Protein AF-A0A485K6L2-F1 (afdb_monomer_lite)

Organism: NCBI:txid120398

pLDDT: mean 70.72, std 19.95, range [38.28, 96.44]

Secondary structure (DSSP, 8-state):
------------------------SGGGS--EE-TTS-EESS-TTPPPPS---HHHHHHHHHH-EE-GGGPEEPPGGG--GGG-SSHHHHHHHHHHHHHHHHHHHHHHHTTS-SSHHHHHHHHHTT-HHHHHHHHHHHHHHHHH-TT------S-------------------------------------PPP---------------TTSHHHHHHHHHHHHHHS---TTGGGTSTTSSS-----------------

Sequence (259 aa):
MTTPKRALADDTMPERTTHDDDSTVDECRPVFAWSDGTVRRVPQGWVFPTSLPMKELWLKWFAGAVVNDGNMLPPFRYLDESDFDDAPSKARVAAARADMRRWLAVALELQLAPSEDAIEVMLARGGDDAFDDMFTATAHHMACDGGFEGDDDDASATITGVTTPTRVMREDDGDSSLPASPEDEEHHPAASPPHDVTIVVQDEDVHATHHDEPIRQKKRKWMAEMTPLSTVEKKRRSTRIVDSADEQRLPVVATTEET

Structure (mmCIF, N/CA/C/O backbone):
data_AF-A0A485K6L2-F1
#
_entry.id   AF-A0A485K6L2-F1
#
loop_
_atom_site.group_PDB
_atom_site.id
_atom_site.type_symbol
_atom_site.label_atom_id
_atom_site.label_alt_id
_atom_site.label_comp_id
_atom_site.label_asym_id
_atom_site.label_entity_id
_atom_site.label_seq_id
_atom_site.pdbx_PDB_ins_code
_atom_site.Cartn_x
_atom_site.Cartn_y
_atom_site.Cartn_z
_atom_site.occupancy
_atom_site.B_iso_or_equiv
_atom_site.auth_seq_id
_atom_site.auth_comp_id
_atom_site.auth_asym_id
_atom_site.auth_atom_id
_atom_site.pdbx_PDB_model_num
ATOM 1 N N . MET A 1 1 ? -67.394 -50.101 -27.353 1.00 46.62 1 MET A N 1
ATOM 2 C CA . MET A 1 1 ? -66.157 -49.568 -27.958 1.00 46.62 1 MET A CA 1
ATOM 3 C C . MET A 1 1 ? -65.714 -48.405 -27.097 1.00 46.62 1 MET A C 1
ATOM 5 O O . MET A 1 1 ? -66.497 -47.495 -26.865 1.00 46.62 1 MET A O 1
ATOM 9 N N . THR A 1 2 ? -64.536 -48.561 -26.508 1.00 52.69 2 THR A N 1
ATOM 10 C CA . THR A 1 2 ? -63.997 -47.801 -25.379 1.00 52.69 2 THR A CA 1
ATOM 11 C C . THR A 1 2 ? -63.015 -46.762 -25.899 1.00 52.69 2 THR A C 1
ATOM 13 O O . THR A 1 2 ? -62.120 -47.127 -26.657 1.00 52.69 2 THR A O 1
ATOM 16 N N . THR A 1 3 ? -63.119 -45.514 -25.445 1.00 55.22 3 THR A N 1
ATOM 17 C CA . THR A 1 3 ? -62.055 -44.512 -25.613 1.00 55.22 3 THR A CA 1
ATOM 18 C C . THR A 1 3 ? -61.751 -43.890 -24.250 1.00 55.22 3 THR A C 1
ATOM 20 O O . THR A 1 3 ? -62.675 -43.384 -23.608 1.00 55.22 3 THR A O 1
ATOM 23 N N . PRO A 1 4 ? -60.499 -43.963 -23.760 1.00 63.16 4 PRO A N 1
ATOM 24 C CA . PRO A 1 4 ? -60.162 -43.513 -22.423 1.00 63.16 4 PRO A CA 1
ATOM 25 C C . PRO A 1 4 ? -59.728 -42.042 -22.360 1.00 63.16 4 PRO A C 1
ATOM 27 O O . PRO A 1 4 ? -59.137 -41.464 -23.269 1.00 63.16 4 PRO A O 1
ATOM 30 N N . LYS A 1 5 ? -60.042 -41.502 -21.187 1.00 62.16 5 LYS A N 1
ATOM 31 C CA . LYS A 1 5 ? -59.708 -40.229 -20.551 1.00 62.16 5 LYS A CA 1
ATOM 32 C C . LYS A 1 5 ? -58.200 -39.924 -20.602 1.00 62.16 5 LYS A C 1
ATOM 34 O O . LYS A 1 5 ? -57.410 -40.621 -19.972 1.00 62.16 5 LYS A O 1
ATOM 39 N N . ARG A 1 6 ? -57.814 -38.859 -21.314 1.00 51.91 6 ARG A N 1
ATOM 40 C CA . ARG A 1 6 ? -56.454 -38.293 -21.325 1.00 51.91 6 ARG A CA 1
ATOM 41 C C . ARG A 1 6 ? -56.390 -37.165 -20.293 1.00 51.91 6 ARG A C 1
ATOM 43 O O . ARG A 1 6 ? -56.869 -36.066 -20.550 1.00 51.91 6 ARG A O 1
ATOM 50 N N . ALA A 1 7 ? -55.865 -37.475 -19.109 1.00 56.56 7 ALA A N 1
ATOM 51 C CA . ALA A 1 7 ? -55.471 -36.480 -18.119 1.00 56.56 7 ALA A CA 1
ATOM 52 C C . ALA A 1 7 ? -54.126 -35.882 -18.554 1.00 56.56 7 ALA A C 1
ATOM 54 O O . ALA A 1 7 ? -53.168 -36.616 -18.795 1.00 56.56 7 ALA A O 1
ATOM 55 N N . LEU A 1 8 ? -54.100 -34.564 -18.724 1.00 60.03 8 LEU A N 1
ATOM 56 C CA . LEU A 1 8 ? -52.905 -33.774 -18.980 1.00 60.03 8 LEU A CA 1
ATOM 57 C C . LEU A 1 8 ? -52.271 -33.504 -17.608 1.00 60.03 8 LEU A C 1
ATOM 59 O O . LEU A 1 8 ? -52.870 -32.809 -16.791 1.00 60.03 8 LEU A O 1
ATOM 63 N N . ALA A 1 9 ? -51.140 -34.146 -17.323 1.00 62.94 9 ALA A N 1
ATOM 64 C CA . ALA A 1 9 ? -50.324 -33.818 -16.164 1.00 62.94 9 ALA A CA 1
ATOM 65 C C . ALA A 1 9 ? -49.558 -32.530 -16.480 1.00 62.94 9 ALA A C 1
ATOM 67 O O . ALA A 1 9 ? -48.825 -32.468 -17.467 1.00 62.94 9 ALA A O 1
ATOM 68 N N . ASP A 1 10 ? -49.808 -31.512 -15.666 1.00 56.59 10 ASP A N 1
ATOM 69 C CA . ASP A 1 10 ? -49.053 -30.272 -15.589 1.00 56.59 10 ASP A CA 1
ATOM 70 C C . ASP A 1 10 ? -47.752 -30.583 -14.834 1.00 56.59 10 ASP A C 1
ATOM 72 O O . ASP A 1 10 ? -47.728 -30.686 -13.608 1.00 56.59 10 ASP A O 1
ATOM 76 N N . ASP A 1 11 ? -46.697 -30.878 -15.592 1.00 55.84 11 ASP A N 1
ATOM 77 C CA . ASP A 1 11 ? -45.344 -31.115 -15.088 1.00 55.84 11 ASP A CA 1
ATOM 78 C C . ASP A 1 11 ? -44.678 -29.746 -14.869 1.00 55.84 11 ASP A C 1
ATOM 80 O O . ASP A 1 11 ? -43.832 -29.296 -15.640 1.00 55.84 11 ASP A O 1
ATOM 84 N N . THR A 1 12 ? -45.146 -29.026 -13.846 1.00 64.75 12 THR A N 1
ATOM 85 C CA . THR A 1 12 ? -44.460 -27.839 -13.329 1.00 64.75 12 THR A CA 1
ATOM 86 C C . THR A 1 12 ? -43.213 -28.323 -12.588 1.00 64.75 12 THR A C 1
ATOM 88 O O . THR A 1 12 ? -43.247 -28.660 -11.403 1.00 64.75 12 THR A O 1
ATOM 91 N N . MET A 1 13 ? -42.107 -28.414 -13.325 1.00 54.84 13 MET A N 1
ATOM 92 C CA . MET A 1 13 ? -40.764 -28.569 -12.772 1.00 54.84 13 MET A CA 1
ATOM 93 C C . MET A 1 13 ? -40.499 -27.412 -11.797 1.00 54.84 13 MET A C 1
ATOM 95 O O . MET A 1 13 ? -40.614 -26.256 -12.210 1.00 54.84 13 MET A O 1
ATOM 99 N N . PRO A 1 14 ? -40.145 -27.665 -10.522 1.00 65.06 14 PRO A N 1
ATOM 100 C CA . PRO A 1 14 ? -39.657 -26.599 -9.668 1.00 65.06 14 PRO A CA 1
ATOM 101 C C . PRO A 1 14 ? -38.357 -26.084 -10.283 1.00 65.06 14 PRO A C 1
ATOM 103 O O . PRO A 1 14 ? -37.406 -26.850 -10.462 1.00 65.06 14 PRO A O 1
ATOM 106 N N . GLU A 1 15 ? -38.338 -24.797 -10.629 1.00 51.41 15 GLU A N 1
ATOM 107 C CA . GLU A 1 15 ? -37.125 -24.069 -10.973 1.00 51.41 15 GLU A CA 1
ATOM 108 C C . GLU A 1 15 ? -36.137 -24.257 -9.824 1.00 51.41 15 GLU A C 1
ATOM 110 O O . GLU A 1 15 ? -36.233 -23.638 -8.766 1.00 51.41 15 GLU A O 1
ATOM 115 N N . ARG A 1 16 ? -35.208 -25.194 -10.013 1.00 48.16 16 ARG A N 1
ATOM 116 C CA . ARG A 1 16 ? -34.025 -25.338 -9.185 1.00 48.16 16 ARG A CA 1
ATOM 117 C C . ARG A 1 16 ? -33.177 -24.114 -9.514 1.00 48.16 16 ARG A C 1
ATOM 119 O O . ARG A 1 16 ? -32.332 -24.169 -10.399 1.00 48.16 16 ARG A O 1
ATOM 126 N N . THR A 1 17 ? -33.471 -23.005 -8.840 1.00 53.38 17 THR A N 1
ATOM 127 C CA . THR A 1 17 ? -32.585 -21.858 -8.695 1.00 53.38 17 THR A CA 1
ATOM 128 C C . THR A 1 17 ? -31.305 -22.375 -8.056 1.00 53.38 17 THR A C 1
ATOM 130 O O . THR A 1 17 ? -31.144 -22.409 -6.839 1.00 53.38 17 THR A O 1
ATOM 133 N N . THR A 1 18 ? -30.387 -22.840 -8.899 1.00 54.69 18 THR A N 1
ATOM 134 C CA . THR A 1 18 ? -28.960 -22.771 -8.626 1.00 54.69 18 THR A CA 1
ATOM 135 C C . THR A 1 18 ? -28.654 -21.284 -8.544 1.00 54.69 18 THR A C 1
ATOM 137 O O . THR A 1 18 ? -28.350 -20.642 -9.542 1.00 54.69 18 THR A O 1
ATOM 140 N N . HIS A 1 19 ? -28.903 -20.700 -7.372 1.00 59.09 19 HIS A N 1
ATOM 141 C CA . HIS A 1 19 ? -28.258 -19.460 -7.000 1.00 59.09 19 HIS A CA 1
ATOM 142 C C . HIS A 1 19 ? -26.788 -19.846 -6.945 1.00 59.09 19 HIS A C 1
ATOM 144 O O . HIS A 1 19 ? -26.394 -20.626 -6.078 1.00 59.09 19 HIS A O 1
ATOM 150 N N . ASP A 1 20 ? -26.059 -19.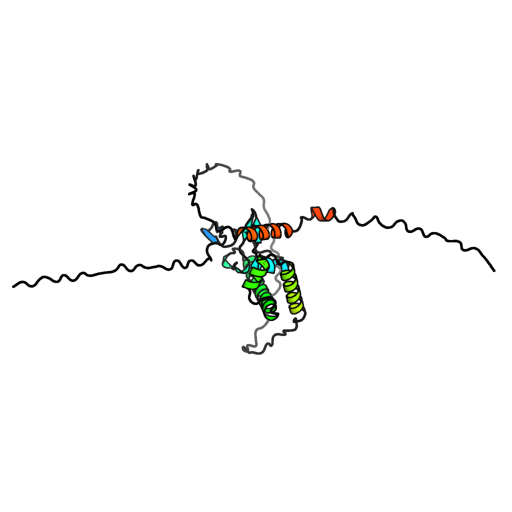471 -7.991 1.00 47.94 20 ASP A N 1
ATOM 151 C CA . ASP A 1 20 ? -24.615 -19.551 -8.046 1.00 47.94 20 ASP A CA 1
ATOM 152 C C . ASP A 1 20 ? -24.084 -18.911 -6.762 1.00 47.94 20 ASP A C 1
ATOM 154 O O . ASP A 1 20 ? -24.053 -17.691 -6.614 1.00 47.94 20 ASP A O 1
ATOM 158 N N . ASP A 1 21 ? -23.725 -19.771 -5.813 1.00 52.38 21 ASP A N 1
ATOM 159 C CA . ASP A 1 21 ? -22.867 -19.488 -4.671 1.00 52.38 21 ASP A CA 1
ATOM 160 C C . ASP A 1 21 ? -21.453 -19.250 -5.240 1.00 52.38 21 ASP A C 1
ATOM 162 O O . ASP A 1 21 ? -20.503 -19.990 -5.007 1.00 52.38 21 ASP A O 1
ATOM 166 N N . ASP A 1 22 ? -21.345 -18.245 -6.111 1.00 47.94 22 ASP A N 1
ATOM 167 C CA . ASP A 1 22 ? -20.107 -17.653 -6.606 1.00 47.94 22 ASP A CA 1
ATOM 168 C C . ASP A 1 22 ? -19.660 -16.606 -5.576 1.00 47.94 22 ASP A C 1
ATOM 170 O O . ASP A 1 22 ? -19.388 -15.447 -5.881 1.00 47.94 22 ASP A O 1
ATOM 174 N N . SER A 1 23 ? -19.619 -17.004 -4.302 1.00 52.16 23 SER A N 1
ATOM 175 C CA . SER A 1 23 ? -18.960 -16.246 -3.241 1.00 52.16 23 SER A CA 1
ATOM 176 C C . SER A 1 23 ? -17.454 -16.441 -3.403 1.00 52.16 23 SER A C 1
ATOM 178 O O . SER A 1 23 ? -16.783 -17.149 -2.649 1.00 52.16 23 SER A O 1
ATOM 180 N N . THR A 1 24 ? -16.901 -15.864 -4.470 1.00 47.84 24 THR A N 1
ATOM 181 C CA . THR A 1 24 ? -15.482 -15.969 -4.796 1.00 47.84 24 THR A CA 1
ATOM 182 C C . THR A 1 24 ? -14.666 -15.140 -3.806 1.00 47.84 24 THR A C 1
ATOM 184 O O . THR A 1 24 ? -14.463 -13.945 -3.991 1.00 47.84 24 THR A O 1
ATOM 187 N N . VAL A 1 25 ? -14.164 -15.802 -2.764 1.00 53.44 25 VAL A N 1
ATOM 188 C CA . VAL A 1 25 ? -12.897 -15.539 -2.045 1.00 53.44 25 VAL A CA 1
ATOM 189 C C . VAL A 1 25 ? -12.652 -14.170 -1.376 1.00 53.44 25 VAL A C 1
ATOM 191 O O . VAL A 1 25 ? -11.637 -14.033 -0.687 1.00 53.44 25 VAL A O 1
ATOM 194 N N . ASP A 1 26 ? -13.532 -13.171 -1.490 1.00 50.22 26 ASP A N 1
ATOM 195 C CA . ASP A 1 26 ? -13.316 -11.864 -0.834 1.00 50.22 26 ASP A CA 1
ATOM 196 C C . ASP A 1 26 ? -13.671 -11.877 0.671 1.00 50.22 26 ASP A C 1
ATOM 198 O O . ASP A 1 26 ? -13.168 -11.056 1.438 1.00 50.22 26 ASP A O 1
ATOM 202 N N . GLU A 1 27 ? -14.455 -12.861 1.131 1.00 51.62 27 GLU A N 1
ATOM 203 C CA . GLU A 1 27 ? -15.006 -12.912 2.498 1.00 51.62 27 GLU A CA 1
ATOM 204 C C . GLU A 1 27 ? -14.073 -13.503 3.575 1.00 51.62 27 GLU A C 1
ATOM 206 O O . GLU A 1 27 ? -14.355 -13.380 4.763 1.00 51.62 27 GLU A O 1
ATOM 211 N N . CYS A 1 28 ? -12.919 -14.090 3.233 1.00 55.31 28 CYS A N 1
ATOM 212 C CA . CYS A 1 28 ? -11.994 -14.651 4.242 1.00 55.31 28 CYS A CA 1
ATOM 213 C C . CYS A 1 28 ? -11.030 -13.628 4.867 1.00 55.31 28 CYS A C 1
ATOM 215 O O . CYS A 1 28 ? -10.038 -14.000 5.504 1.00 55.31 28 CYS A O 1
ATOM 217 N N . ARG A 1 29 ? -11.255 -12.333 4.654 1.00 66.31 29 ARG A N 1
ATOM 218 C CA . ARG A 1 29 ? -10.338 -11.288 5.117 1.00 66.31 29 ARG A CA 1
ATOM 219 C C . ARG A 1 29 ? -10.703 -10.866 6.536 1.00 66.31 29 ARG A C 1
ATOM 221 O O . ARG A 1 29 ? -11.880 -10.852 6.873 1.00 66.31 29 ARG A O 1
ATOM 228 N N . PRO A 1 30 ? -9.717 -10.530 7.384 1.00 67.69 30 PRO A N 1
ATOM 229 C CA . PRO A 1 30 ? -9.997 -10.124 8.751 1.00 67.69 30 PRO A CA 1
ATOM 230 C C . PRO A 1 30 ? -10.849 -8.855 8.733 1.00 67.69 30 PRO A C 1
ATOM 232 O O . PRO A 1 30 ? -10.442 -7.832 8.179 1.00 67.69 30 PRO A O 1
ATOM 235 N N . VAL A 1 31 ? -12.035 -8.949 9.328 1.00 86.12 31 VAL A N 1
ATOM 236 C CA . VAL A 1 31 ? -12.950 -7.824 9.496 1.00 86.12 31 VAL A CA 1
ATOM 237 C C . VAL A 1 31 ? -13.195 -7.602 10.982 1.00 86.12 31 VAL A C 1
ATOM 239 O O . VAL A 1 31 ? -13.319 -8.547 11.759 1.00 86.12 31 VAL A O 1
ATOM 242 N N . PHE A 1 32 ? -13.212 -6.338 11.380 1.00 89.62 32 PHE A N 1
ATOM 243 C CA . PHE A 1 32 ? -13.324 -5.886 12.756 1.00 89.62 32 PHE A CA 1
ATOM 244 C C . PHE A 1 32 ? -14.695 -5.254 12.960 1.00 89.62 32 PHE A C 1
ATOM 246 O O . PHE A 1 32 ? -15.076 -4.333 12.236 1.00 89.62 32 PHE A O 1
ATOM 253 N N . ALA A 1 33 ? -15.427 -5.736 13.961 1.00 93.31 33 ALA A N 1
ATOM 254 C CA . ALA A 1 33 ? -16.654 -5.096 14.409 1.00 93.31 33 ALA A CA 1
ATOM 255 C C . ALA A 1 33 ? -16.311 -3.841 15.222 1.00 93.31 33 ALA A C 1
ATOM 257 O O . ALA A 1 33 ? -15.515 -3.895 16.161 1.00 93.31 33 ALA A O 1
ATOM 258 N N . TRP A 1 34 ? -16.897 -2.713 14.844 1.00 94.19 34 TRP A N 1
ATOM 259 C CA . TRP A 1 34 ? -16.750 -1.429 15.521 1.00 94.19 34 TRP A CA 1
ATOM 260 C C . TRP A 1 34 ? -17.902 -1.186 16.501 1.00 94.19 34 TRP A C 1
ATOM 262 O O . TRP A 1 34 ? -18.971 -1.791 16.398 1.00 94.19 34 TRP A O 1
ATOM 272 N N . SER A 1 35 ? -17.707 -0.269 17.455 1.00 95.38 35 SER A N 1
ATOM 273 C CA . SER A 1 35 ? -18.722 0.058 18.469 1.00 95.38 35 SER A CA 1
ATOM 274 C C . SER A 1 35 ? -20.015 0.657 17.899 1.00 95.38 35 SER A C 1
ATOM 276 O O . SER A 1 35 ? -21.040 0.649 18.572 1.00 95.38 35 SER A O 1
ATOM 278 N N . ASP A 1 36 ? -19.969 1.210 16.685 1.00 93.00 36 ASP A N 1
ATOM 279 C CA . ASP A 1 36 ? -21.128 1.742 15.956 1.00 93.00 36 ASP A CA 1
ATOM 280 C C . ASP A 1 36 ? -21.956 0.642 15.260 1.00 93.00 36 ASP A C 1
ATOM 282 O O . ASP A 1 36 ? -22.976 0.934 14.637 1.00 93.00 36 ASP A O 1
ATOM 286 N N . GLY A 1 37 ? -21.530 -0.621 15.371 1.00 92.94 37 GLY A N 1
ATOM 287 C CA . GLY A 1 37 ? -22.136 -1.766 14.697 1.00 92.94 37 GLY A CA 1
ATOM 288 C C . GLY A 1 37 ? -21.680 -1.934 13.248 1.00 92.94 37 GLY A C 1
ATOM 289 O O . GLY A 1 37 ? -22.134 -2.862 12.580 1.00 92.94 37 GLY A O 1
ATOM 290 N N . THR A 1 38 ? -20.787 -1.072 12.749 1.00 93.06 38 THR A N 1
ATOM 291 C CA . THR A 1 38 ? -20.188 -1.248 11.424 1.00 93.06 38 THR A CA 1
ATOM 292 C C . THR A 1 38 ? -19.083 -2.297 11.463 1.00 93.06 38 THR A C 1
ATOM 294 O O . THR A 1 38 ? -18.511 -2.611 12.508 1.00 93.06 38 THR A O 1
ATOM 297 N N . VAL A 1 39 ? -18.797 -2.878 10.304 1.00 92.25 39 VAL A N 1
ATOM 298 C CA . VAL A 1 39 ? -17.788 -3.922 10.134 1.00 92.25 39 VAL A CA 1
ATOM 299 C C . VAL A 1 39 ? -16.758 -3.391 9.139 1.00 92.25 39 VAL A C 1
ATOM 301 O O . VAL A 1 39 ? -17.120 -3.040 8.017 1.00 92.25 39 VAL A O 1
ATOM 304 N N . ARG A 1 40 ? -15.494 -3.261 9.564 1.00 93.38 40 ARG A N 1
ATOM 305 C CA . ARG A 1 40 ? -14.426 -2.596 8.790 1.00 93.38 40 ARG A CA 1
ATOM 306 C C . ARG A 1 40 ? -13.137 -3.402 8.737 1.00 93.38 40 ARG A C 1
ATOM 308 O O . ARG A 1 40 ? -12.907 -4.281 9.561 1.00 93.38 40 ARG A O 1
ATOM 315 N N . ARG A 1 41 ? -12.255 -3.088 7.786 1.00 93.56 41 ARG A N 1
ATOM 316 C CA . ARG A 1 41 ? -10.990 -3.823 7.576 1.00 93.56 41 ARG A CA 1
ATOM 317 C C . ARG A 1 41 ? -9.886 -3.480 8.577 1.00 93.56 41 ARG A C 1
ATOM 319 O O . ARG A 1 41 ? -8.879 -4.183 8.636 1.00 93.56 41 ARG A O 1
ATOM 326 N N . VAL A 1 42 ? -10.071 -2.424 9.367 1.00 94.25 42 VAL A N 1
ATOM 327 C CA . VAL A 1 42 ? -9.127 -1.993 10.406 1.00 94.25 42 VAL A CA 1
ATOM 328 C C . VAL A 1 42 ? -9.791 -2.006 11.787 1.00 94.25 42 VAL A C 1
ATOM 330 O O . VAL A 1 42 ? -10.995 -1.752 11.884 1.00 94.25 42 VAL A O 1
ATOM 333 N N . PRO A 1 43 ? -9.039 -2.282 12.868 1.00 93.38 43 PRO A N 1
ATOM 334 C CA . PRO A 1 43 ? -9.536 -2.115 14.227 1.00 93.38 43 PRO A CA 1
ATOM 335 C C . PRO A 1 43 ? -9.968 -0.673 14.490 1.00 93.38 43 PRO A C 1
ATOM 337 O O . PRO A 1 43 ? -9.368 0.272 13.975 1.00 93.38 43 PRO A O 1
ATOM 340 N N . GLN A 1 44 ? -10.972 -0.504 15.346 1.00 93.56 44 GLN A N 1
ATOM 341 C CA . GLN A 1 44 ? -11.408 0.820 15.771 1.00 93.56 44 GLN A CA 1
ATOM 342 C C . GLN A 1 44 ? -10.263 1.577 16.463 1.00 93.56 44 GLN A C 1
ATOM 344 O O . GLN A 1 44 ? -9.563 1.022 17.312 1.00 93.56 44 GLN A O 1
ATOM 349 N N . GLY A 1 45 ? -10.064 2.842 16.085 1.00 92.81 45 GLY A N 1
ATOM 350 C CA . GLY A 1 45 ? -8.973 3.680 16.589 1.00 92.81 45 GLY A CA 1
ATOM 351 C C . GLY A 1 45 ? -7.593 3.360 16.001 1.00 92.81 45 GLY A C 1
ATOM 352 O O . GLY A 1 45 ? -6.601 3.950 16.432 1.00 92.81 45 GLY A O 1
ATOM 353 N N . TRP A 1 46 ? -7.494 2.444 15.030 1.00 94.56 46 TRP A N 1
ATOM 354 C CA . TRP A 1 46 ? -6.250 2.241 14.294 1.00 94.56 46 TRP A CA 1
ATOM 355 C C . TRP A 1 46 ? -6.008 3.398 13.322 1.00 94.56 46 TRP A C 1
ATOM 357 O O . TRP A 1 46 ? -6.822 3.672 12.446 1.00 94.56 46 TRP A O 1
ATOM 367 N N . VAL A 1 47 ? -4.855 4.049 13.461 1.00 94.62 47 VAL A N 1
ATOM 368 C CA . VAL A 1 47 ? -4.467 5.213 12.656 1.00 94.62 47 VAL A CA 1
ATOM 369 C C . VAL A 1 47 ? -3.449 4.788 11.606 1.00 94.62 47 VAL A C 1
ATOM 371 O O . VAL A 1 47 ? -2.489 4.072 11.909 1.00 94.62 47 VAL A O 1
ATOM 374 N N . PHE A 1 48 ? -3.606 5.286 10.380 1.00 94.75 48 PHE A N 1
ATOM 375 C CA . PHE A 1 48 ? -2.638 5.035 9.323 1.00 94.75 48 PHE A CA 1
ATOM 376 C C . PHE A 1 48 ? -1.282 5.683 9.671 1.00 94.75 48 PHE A C 1
ATOM 378 O O . PHE A 1 48 ? -1.238 6.888 9.969 1.00 94.75 48 PHE A O 1
ATOM 385 N N . PRO A 1 49 ? -0.161 4.938 9.627 1.00 93.81 49 PRO A N 1
ATOM 386 C CA . PRO A 1 49 ? 1.137 5.437 10.072 1.00 93.81 49 PRO A CA 1
ATOM 387 C C . PRO A 1 49 ? 1.564 6.733 9.369 1.00 93.81 49 PRO A C 1
ATOM 389 O O . PRO A 1 49 ? 1.525 6.835 8.147 1.00 93.81 49 PRO A O 1
ATOM 392 N N . THR A 1 50 ? 2.002 7.726 10.150 1.00 90.81 50 THR A N 1
ATOM 393 C CA . THR A 1 50 ? 2.393 9.050 9.630 1.00 90.81 50 THR A CA 1
ATOM 394 C C . THR A 1 50 ? 3.687 9.006 8.817 1.00 90.81 50 THR A C 1
ATOM 396 O O . THR A 1 50 ? 3.825 9.726 7.835 1.00 90.81 50 THR A O 1
ATOM 399 N N . SER A 1 51 ? 4.650 8.190 9.245 1.00 88.75 51 SER A N 1
ATOM 400 C CA . SER A 1 51 ? 5.983 8.113 8.648 1.00 88.75 51 SER A CA 1
ATOM 401 C C . SER A 1 51 ? 6.363 6.653 8.442 1.00 88.75 51 SER A C 1
ATOM 403 O O . SER A 1 51 ? 6.916 6.014 9.338 1.00 88.75 51 SER A O 1
ATOM 405 N N . LEU A 1 52 ? 6.038 6.118 7.268 1.00 92.31 52 LEU A N 1
ATOM 406 C CA . LEU A 1 52 ? 6.571 4.840 6.808 1.00 92.31 52 LEU A CA 1
ATOM 407 C C . LEU A 1 52 ? 7.632 5.104 5.741 1.00 92.31 52 LEU A C 1
ATOM 409 O O . LEU A 1 52 ? 7.358 5.848 4.798 1.00 92.31 52 LEU A O 1
ATOM 413 N N . PRO A 1 53 ? 8.824 4.493 5.844 1.00 94.69 53 PRO A N 1
ATOM 414 C CA . PRO A 1 53 ? 9.737 4.421 4.715 1.00 94.69 53 PRO A CA 1
ATOM 415 C C . PRO A 1 53 ? 9.013 3.831 3.499 1.00 94.69 53 PRO A C 1
ATOM 417 O O . PRO A 1 53 ? 8.280 2.852 3.639 1.00 94.69 53 PRO A O 1
ATOM 420 N N . MET A 1 54 ? 9.246 4.379 2.304 1.00 94.44 54 MET A N 1
ATOM 421 C CA . MET A 1 54 ? 8.551 3.944 1.081 1.00 94.44 54 MET A CA 1
ATOM 422 C C . MET A 1 54 ? 8.683 2.433 0.829 1.00 94.44 54 MET A C 1
ATOM 424 O O . MET A 1 54 ? 7.724 1.778 0.436 1.00 94.44 54 MET A O 1
ATOM 428 N N . LYS A 1 55 ? 9.849 1.857 1.149 1.00 93.62 55 LYS A N 1
ATOM 429 C CA . LYS A 1 55 ? 10.099 0.410 1.086 1.00 93.62 55 LYS A CA 1
ATOM 430 C C . LYS A 1 55 ? 9.170 -0.395 1.999 1.00 93.62 55 LYS A C 1
ATOM 432 O O . LYS A 1 55 ? 8.595 -1.390 1.570 1.00 93.62 55 LYS A O 1
ATOM 437 N N . GLU A 1 56 ? 8.991 0.046 3.243 1.00 93.56 56 GLU A N 1
ATOM 438 C CA . GLU A 1 56 ? 8.060 -0.599 4.175 1.00 93.56 56 GLU A CA 1
ATOM 439 C C . GLU A 1 56 ? 6.607 -0.419 3.743 1.00 93.56 56 GLU A C 1
ATOM 441 O O . GLU A 1 56 ? 5.801 -1.331 3.915 1.00 93.56 56 GLU A O 1
ATOM 446 N N . LEU A 1 57 ? 6.266 0.751 3.199 1.00 94.75 57 LEU A N 1
ATOM 447 C CA . LEU A 1 57 ? 4.931 1.006 2.677 1.00 94.75 57 LEU A CA 1
ATOM 448 C C . LEU A 1 57 ? 4.615 0.053 1.520 1.00 94.75 57 LEU A C 1
ATOM 450 O O . LEU A 1 57 ? 3.566 -0.583 1.546 1.00 94.75 57 LEU A O 1
ATOM 454 N N . TRP A 1 58 ? 5.539 -0.104 0.570 1.00 94.12 58 TRP A N 1
ATOM 455 C CA . TRP A 1 58 ? 5.393 -1.025 -0.558 1.00 94.12 58 TRP A CA 1
ATOM 456 C C . TRP A 1 58 ? 5.253 -2.471 -0.090 1.00 94.12 58 TRP A C 1
ATOM 458 O O . TRP A 1 58 ? 4.372 -3.202 -0.532 1.00 94.12 58 TRP A O 1
ATOM 468 N N . LEU A 1 59 ? 6.038 -2.879 0.897 1.00 92.00 59 LEU A N 1
ATOM 469 C CA . LEU A 1 59 ? 5.890 -4.199 1.482 1.00 92.00 59 LEU A CA 1
ATOM 470 C C . LEU A 1 59 ? 4.507 -4.407 2.129 1.00 92.00 59 LEU A C 1
ATOM 472 O O . LEU A 1 59 ? 3.824 -5.393 1.844 1.00 92.00 59 LEU A O 1
ATOM 476 N N . LYS A 1 60 ? 4.075 -3.478 2.991 1.00 94.00 60 LYS A N 1
ATOM 477 C CA . LYS A 1 60 ? 2.768 -3.540 3.673 1.00 94.00 60 LYS A CA 1
ATOM 478 C C . LYS A 1 60 ? 1.598 -3.421 2.693 1.00 94.00 60 LYS A C 1
ATOM 480 O O . LYS A 1 60 ? 0.511 -3.931 2.974 1.00 94.00 60 LYS A O 1
ATOM 485 N N . TRP A 1 61 ? 1.832 -2.828 1.522 1.00 95.31 61 TRP A N 1
ATOM 486 C CA . TRP A 1 61 ? 0.883 -2.773 0.412 1.00 95.31 61 TRP A CA 1
ATOM 487 C C . TRP A 1 61 ? 0.399 -4.153 -0.024 1.00 95.31 61 TRP A C 1
ATOM 489 O O . TRP A 1 61 ? -0.802 -4.325 -0.226 1.00 95.31 61 TRP A O 1
ATOM 499 N N . PHE A 1 62 ? 1.310 -5.132 -0.075 1.00 92.62 62 PHE A N 1
ATOM 500 C CA . PHE A 1 62 ? 1.038 -6.512 -0.495 1.00 92.62 62 PHE A CA 1
ATOM 501 C C . PHE A 1 62 ? 0.913 -7.495 0.665 1.00 92.62 62 PHE A C 1
ATOM 503 O O . PHE A 1 62 ? 0.097 -8.410 0.623 1.00 92.62 62 PHE A O 1
ATOM 510 N N . ALA A 1 63 ? 1.708 -7.327 1.719 1.00 89.69 63 ALA A N 1
ATOM 511 C CA . ALA A 1 63 ? 1.737 -8.275 2.825 1.00 89.69 63 ALA A CA 1
ATOM 512 C C . ALA A 1 63 ? 0.696 -7.967 3.913 1.00 89.69 63 ALA A C 1
ATOM 514 O O . ALA A 1 63 ? 0.325 -8.874 4.665 1.00 89.69 63 ALA A O 1
ATOM 515 N N . GLY A 1 64 ? 0.225 -6.724 4.002 1.00 91.69 64 GLY A N 1
ATOM 516 C CA . GLY A 1 64 ? -0.506 -6.219 5.164 1.00 91.69 64 GLY A CA 1
ATOM 517 C C . GLY A 1 64 ? 0.437 -5.874 6.310 1.00 91.69 64 GLY A C 1
ATOM 518 O O . GLY A 1 64 ? 1.652 -5.774 6.134 1.00 91.69 64 GLY A O 1
ATOM 519 N N . ALA A 1 65 ? -0.120 -5.681 7.500 1.00 90.75 65 ALA A N 1
ATOM 520 C CA . ALA A 1 65 ? 0.654 -5.352 8.692 1.00 90.75 65 ALA A CA 1
ATOM 521 C C . ALA A 1 65 ? 0.168 -6.160 9.893 1.00 90.75 65 ALA A C 1
ATOM 523 O O . ALA A 1 65 ? -1.023 -6.413 10.031 1.00 90.75 65 ALA A O 1
ATOM 524 N N . VAL A 1 66 ? 1.077 -6.541 10.786 1.00 87.38 66 VAL A N 1
ATOM 525 C CA . VAL A 1 66 ? 0.685 -7.059 12.102 1.00 87.38 66 VAL A CA 1
ATOM 526 C C . VAL A 1 66 ? 0.336 -5.871 12.986 1.00 87.38 66 VAL A C 1
ATOM 528 O O . VAL A 1 66 ? 1.107 -4.916 13.084 1.00 87.38 66 VAL A O 1
ATOM 531 N N . VAL A 1 67 ? -0.834 -5.929 13.604 1.00 86.19 67 VAL A N 1
ATOM 532 C CA . VAL A 1 67 ? -1.298 -4.978 14.614 1.00 86.19 67 VAL A CA 1
ATOM 533 C C . VAL A 1 67 ? -1.235 -5.663 15.977 1.00 86.19 67 VAL A C 1
ATOM 535 O O . VAL A 1 67 ? -0.904 -6.847 16.080 1.00 86.19 67 VAL A O 1
ATOM 538 N N . ASN A 1 68 ? -1.472 -4.889 17.033 1.00 80.75 68 ASN A N 1
ATOM 539 C CA . ASN A 1 68 ? -1.499 -5.350 18.415 1.00 80.75 68 ASN A CA 1
ATOM 540 C C . ASN A 1 68 ? -2.242 -6.688 18.564 1.00 80.75 68 ASN A C 1
ATOM 542 O O . ASN A 1 68 ? -3.169 -6.999 17.814 1.00 80.75 68 ASN A O 1
ATOM 546 N N . ASP A 1 69 ? -1.781 -7.485 19.527 1.00 77.31 69 ASP A N 1
ATOM 547 C CA . ASP A 1 69 ? -2.359 -8.785 19.889 1.00 77.31 69 ASP A CA 1
ATOM 548 C C . ASP A 1 69 ? -2.232 -9.881 18.815 1.00 77.31 69 ASP A C 1
ATOM 550 O O . ASP A 1 69 ? -2.825 -10.951 18.920 1.00 77.31 69 ASP A O 1
ATOM 554 N N . GLY A 1 70 ? -1.381 -9.659 17.807 1.00 77.69 70 GLY A N 1
ATOM 555 C CA . GLY A 1 70 ? -1.083 -10.647 16.770 1.00 77.69 70 GLY A CA 1
ATOM 556 C C . GLY A 1 70 ? -2.112 -10.691 15.641 1.00 77.69 70 GLY A C 1
ATOM 557 O O . GLY A 1 70 ? -1.981 -11.525 14.740 1.00 77.69 70 GLY A O 1
ATOM 558 N N . ASN A 1 71 ? -3.090 -9.783 15.648 1.00 84.31 71 ASN A N 1
ATOM 559 C CA . ASN A 1 71 ? -4.037 -9.636 14.552 1.00 84.31 71 ASN A CA 1
ATOM 560 C C . ASN A 1 71 ? -3.318 -9.092 13.312 1.00 84.31 71 ASN A C 1
ATOM 562 O O . ASN A 1 71 ? -2.455 -8.218 13.398 1.00 84.31 71 ASN A O 1
ATOM 566 N N . MET A 1 72 ? -3.672 -9.607 12.137 1.00 87.81 72 MET A N 1
ATOM 567 C CA . MET A 1 72 ? -3.140 -9.112 10.869 1.00 87.81 72 MET A CA 1
ATOM 568 C C . MET A 1 72 ? -4.154 -8.188 10.206 1.00 87.81 72 MET A C 1
ATOM 570 O O . MET A 1 72 ? -5.317 -8.547 10.053 1.00 87.81 72 MET A O 1
ATOM 574 N N . LEU A 1 73 ? -3.694 -7.018 9.783 1.00 92.25 73 LEU A N 1
ATOM 575 C CA . LEU A 1 73 ? -4.394 -6.192 8.815 1.00 92.25 73 LEU A CA 1
ATOM 576 C C . LEU A 1 73 ? -4.284 -6.805 7.425 1.00 92.25 73 LEU A C 1
ATOM 578 O O . LEU A 1 73 ? -3.245 -7.394 7.090 1.00 92.25 73 LEU A O 1
ATOM 582 N N . PRO A 1 74 ? -5.312 -6.613 6.586 1.00 92.62 74 PRO A N 1
ATOM 583 C CA . PRO A 1 74 ? -5.197 -6.954 5.186 1.00 92.62 74 PRO A CA 1
ATOM 584 C C . PRO A 1 74 ? -4.111 -6.096 4.509 1.00 92.62 74 PRO A C 1
ATOM 586 O O . PRO A 1 74 ? -3.713 -5.046 5.027 1.00 92.62 74 PRO A O 1
ATOM 589 N N . PRO A 1 75 ? -3.621 -6.532 3.338 1.00 93.75 75 PRO A N 1
ATOM 590 C CA . PRO A 1 75 ? -2.739 -5.728 2.496 1.00 93.75 75 PRO A CA 1
ATOM 591 C C . PRO A 1 75 ? -3.275 -4.310 2.286 1.00 93.75 75 PRO A C 1
ATOM 593 O O . PRO A 1 75 ? -4.470 -4.140 2.036 1.00 93.75 75 PRO A O 1
ATOM 596 N N . PHE A 1 76 ? -2.414 -3.289 2.391 1.00 95.12 76 PHE A N 1
ATOM 597 C CA . PHE A 1 76 ? -2.878 -1.893 2.393 1.00 95.12 76 PHE A CA 1
ATOM 598 C C . PHE A 1 76 ? -3.592 -1.489 1.099 1.00 95.12 76 PHE A C 1
ATOM 600 O O . PHE A 1 76 ? -4.432 -0.594 1.135 1.00 95.12 76 PHE A O 1
ATOM 607 N N . ARG A 1 77 ? -3.354 -2.198 -0.014 1.00 94.31 77 ARG A N 1
ATOM 608 C CA . ARG A 1 77 ? -4.094 -2.011 -1.274 1.00 94.31 77 ARG A CA 1
ATOM 609 C C . ARG A 1 77 ? -5.607 -2.192 -1.151 1.00 94.31 77 ARG A C 1
ATOM 611 O O . ARG A 1 77 ? -6.359 -1.692 -1.979 1.00 94.31 77 ARG A O 1
ATOM 618 N N . TYR A 1 78 ? -6.038 -2.899 -0.112 1.00 93.38 78 TYR A N 1
ATOM 619 C CA . TYR A 1 78 ? -7.433 -3.201 0.173 1.00 93.38 78 TYR A CA 1
ATOM 620 C C . TYR A 1 78 ? -8.062 -2.292 1.221 1.00 93.38 78 TYR A C 1
ATOM 622 O O . TYR A 1 78 ? -9.254 -2.437 1.486 1.00 93.38 78 TYR A O 1
ATOM 630 N N . LEU A 1 79 ? -7.281 -1.407 1.835 1.00 94.25 79 LEU A N 1
ATOM 631 C CA . LEU A 1 79 ? -7.803 -0.409 2.756 1.00 94.25 79 LEU A CA 1
ATOM 632 C C . LEU A 1 79 ? -8.401 0.735 1.952 1.00 94.25 79 LEU A C 1
ATOM 634 O O . LEU A 1 79 ? -7.770 1.209 1.003 1.00 94.25 79 LEU A O 1
ATOM 638 N N . ASP A 1 80 ? -9.590 1.177 2.343 1.00 94.69 80 ASP A N 1
ATOM 639 C CA . ASP A 1 80 ? -10.254 2.343 1.774 1.00 94.69 80 ASP A CA 1
ATOM 640 C C . ASP A 1 80 ? -10.426 3.470 2.797 1.00 94.69 80 ASP A C 1
ATOM 642 O O . ASP A 1 80 ? -10.296 3.270 3.999 1.00 94.69 80 ASP A O 1
ATOM 646 N N . GLU A 1 81 ? -10.724 4.681 2.333 1.00 95.88 81 GLU A N 1
ATOM 647 C CA . GLU A 1 81 ? -10.981 5.833 3.198 1.00 95.88 81 GLU A CA 1
ATOM 648 C C . GLU A 1 81 ? -12.202 5.599 4.102 1.00 95.88 81 GLU A C 1
ATOM 650 O O . GLU A 1 81 ? -12.265 6.130 5.213 1.00 95.88 81 GLU A O 1
ATOM 655 N N . SER A 1 82 ? -13.159 4.772 3.667 1.00 94.75 82 SER A N 1
ATOM 656 C CA . SER A 1 82 ? -14.294 4.358 4.498 1.00 94.75 82 SER A CA 1
ATOM 657 C C . SER A 1 82 ? -13.900 3.470 5.677 1.00 94.75 82 SER A C 1
ATOM 659 O O . SER A 1 82 ? -14.658 3.387 6.640 1.00 94.75 82 SER A O 1
ATOM 661 N N . ASP A 1 83 ? -12.733 2.821 5.643 1.00 94.81 83 ASP A N 1
ATOM 662 C CA . ASP A 1 83 ? -12.272 1.983 6.753 1.00 94.81 83 ASP A CA 1
ATOM 663 C C . ASP A 1 83 ? -11.838 2.816 7.969 1.00 94.81 83 ASP A C 1
ATOM 665 O O . ASP A 1 83 ? -11.774 2.288 9.073 1.00 94.81 83 ASP A O 1
ATOM 669 N N . PHE A 1 84 ? -11.636 4.128 7.813 1.00 95.56 84 PHE A N 1
ATOM 670 C CA . PHE A 1 84 ? -11.139 5.019 8.865 1.00 95.56 84 PHE A CA 1
ATOM 671 C C . PHE A 1 84 ? -12.228 5.961 9.387 1.00 95.56 84 PHE A C 1
ATOM 673 O O . PHE A 1 84 ? -13.156 6.360 8.672 1.00 95.56 84 PHE A O 1
ATOM 680 N N . ASP A 1 85 ? -12.122 6.352 10.651 1.00 94.44 85 ASP A N 1
ATOM 681 C CA . ASP A 1 85 ? -12.915 7.425 11.252 1.00 94.44 85 ASP A CA 1
ATOM 682 C C . ASP A 1 85 ? -12.210 8.776 11.116 1.00 94.44 85 ASP A C 1
ATOM 684 O O . ASP A 1 85 ? -12.854 9.790 10.835 1.00 94.44 85 ASP A O 1
ATOM 688 N N . ASP A 1 86 ? -10.887 8.787 11.224 1.00 95.75 86 ASP A N 1
ATOM 689 C CA . ASP A 1 86 ? -10.095 10.000 11.263 1.00 95.75 86 ASP A CA 1
ATOM 690 C C . ASP A 1 86 ? -9.743 10.543 9.862 1.00 95.75 86 ASP A C 1
ATOM 692 O O . ASP A 1 86 ? -9.215 9.859 8.984 1.00 95.75 86 ASP A O 1
ATOM 696 N N . ALA A 1 87 ? -10.013 11.835 9.651 1.00 95.81 87 ALA A N 1
ATOM 697 C CA . ALA A 1 87 ? -9.666 12.548 8.420 1.00 95.81 87 ALA A CA 1
ATOM 698 C C . ALA A 1 87 ? -8.172 12.462 8.018 1.00 95.81 87 ALA A C 1
ATOM 700 O O . ALA A 1 87 ? -7.907 12.299 6.822 1.00 95.81 87 ALA A O 1
ATOM 701 N N . PRO A 1 88 ? -7.181 12.556 8.935 1.00 96.00 88 PRO A N 1
ATOM 702 C CA . PRO A 1 88 ? -5.781 12.477 8.530 1.00 96.00 88 PRO A CA 1
ATOM 703 C C . PRO A 1 88 ? -5.383 11.091 8.007 1.00 96.00 88 PRO A C 1
ATOM 705 O O . PRO A 1 88 ? -4.623 11.033 7.041 1.00 96.00 88 PRO A O 1
ATOM 708 N N . SER A 1 89 ? -5.889 9.985 8.562 1.00 96.06 89 SER A N 1
ATOM 709 C CA . SER A 1 89 ? -5.610 8.649 8.012 1.00 96.06 89 SER A CA 1
ATOM 710 C C . SER A 1 89 ? -6.217 8.455 6.634 1.00 96.06 89 SER A C 1
ATOM 712 O O . SER A 1 89 ? -5.539 7.912 5.765 1.00 96.06 89 SER A O 1
ATOM 714 N N . LYS A 1 90 ? -7.431 8.968 6.389 1.00 96.44 90 LYS A N 1
ATOM 715 C CA . LYS A 1 90 ? -8.052 8.940 5.051 1.00 96.44 90 LYS A CA 1
ATOM 716 C C . LYS A 1 90 ? -7.162 9.609 4.011 1.00 96.44 90 LYS A C 1
ATOM 718 O O . LYS A 1 90 ? -6.809 8.996 3.007 1.00 96.44 90 LYS A O 1
ATOM 723 N N . ALA A 1 91 ? -6.709 10.829 4.308 1.00 96.19 91 ALA A N 1
ATOM 724 C CA . ALA A 1 91 ? -5.804 11.564 3.431 1.00 96.19 91 ALA A CA 1
ATOM 725 C C . ALA A 1 91 ? -4.486 10.806 3.182 1.00 96.19 91 ALA A C 1
ATOM 727 O O . ALA A 1 91 ? -3.971 10.800 2.064 1.00 96.19 91 ALA A O 1
ATOM 728 N N . ARG A 1 92 ? -3.947 10.126 4.202 1.00 95.50 92 ARG A N 1
ATOM 729 C CA . ARG A 1 92 ? -2.712 9.336 4.072 1.00 95.50 92 ARG A CA 1
ATOM 730 C C . ARG A 1 92 ? -2.895 8.072 3.248 1.00 95.50 92 ARG A C 1
ATOM 732 O O . ARG A 1 92 ? -2.009 7.756 2.466 1.00 95.50 92 ARG A O 1
ATOM 739 N N . VAL A 1 93 ? -4.012 7.363 3.392 1.00 95.75 93 VAL A N 1
ATOM 740 C CA . VAL A 1 93 ? -4.317 6.180 2.572 1.00 95.75 93 VAL A CA 1
ATOM 741 C C . VAL A 1 93 ? -4.484 6.578 1.113 1.00 95.75 93 VAL A C 1
ATOM 743 O O . VAL A 1 93 ? -3.921 5.922 0.238 1.00 95.75 93 VAL A O 1
ATOM 746 N N . ALA A 1 94 ? -5.180 7.687 0.847 1.00 95.50 94 ALA A N 1
ATOM 747 C CA . ALA A 1 94 ? -5.305 8.237 -0.498 1.00 95.50 94 ALA A CA 1
ATOM 748 C C . ALA A 1 94 ? -3.931 8.588 -1.101 1.00 95.50 94 ALA A C 1
ATOM 750 O O . ALA A 1 94 ? -3.633 8.186 -2.228 1.00 95.50 94 ALA A O 1
ATOM 751 N N . ALA A 1 95 ? -3.064 9.262 -0.335 1.00 94.88 95 ALA A N 1
ATOM 752 C CA . ALA A 1 95 ? -1.700 9.586 -0.756 1.00 94.88 95 ALA A CA 1
ATOM 753 C C . ALA A 1 95 ? -0.848 8.327 -0.996 1.00 94.88 95 ALA A C 1
ATOM 755 O O . ALA A 1 95 ? -0.266 8.173 -2.066 1.00 94.88 95 ALA A O 1
ATOM 756 N N . ALA A 1 96 ? -0.853 7.378 -0.056 1.00 95.69 96 ALA A N 1
ATOM 757 C CA . ALA A 1 96 ? -0.140 6.109 -0.179 1.00 95.69 96 ALA A CA 1
ATOM 758 C C . ALA A 1 96 ? -0.587 5.319 -1.417 1.00 95.69 96 ALA A C 1
ATOM 760 O O . ALA A 1 96 ? 0.239 4.737 -2.112 1.00 95.69 96 ALA A O 1
ATOM 761 N N . ARG A 1 97 ? -1.887 5.329 -1.732 1.00 95.88 97 ARG A N 1
ATOM 762 C CA . ARG A 1 97 ? -2.437 4.690 -2.932 1.00 95.88 97 ARG A CA 1
ATOM 763 C C . ARG A 1 97 ? -1.953 5.364 -4.213 1.00 95.88 97 ARG A C 1
ATOM 765 O O . ARG A 1 97 ? -1.638 4.667 -5.176 1.00 95.88 97 ARG A O 1
ATOM 772 N N . ALA A 1 98 ? -1.892 6.694 -4.236 1.00 95.12 98 ALA A N 1
ATOM 773 C CA . ALA A 1 98 ? -1.356 7.442 -5.370 1.00 95.12 98 ALA A CA 1
ATOM 774 C C . ALA A 1 98 ? 0.137 7.146 -5.584 1.00 95.12 98 ALA A C 1
ATOM 776 O O . ALA A 1 98 ? 0.543 6.848 -6.710 1.00 95.12 98 ALA A O 1
ATOM 777 N N . ASP A 1 99 ? 0.923 7.142 -4.505 1.00 94.00 99 ASP A N 1
ATOM 778 C CA . ASP A 1 99 ? 2.341 6.790 -4.547 1.00 94.00 99 ASP A CA 1
ATOM 779 C C . ASP A 1 99 ? 2.527 5.359 -5.061 1.00 94.00 99 ASP A C 1
ATOM 781 O O . ASP A 1 99 ? 3.219 5.142 -6.052 1.00 94.00 99 ASP A O 1
ATOM 785 N N . MET A 1 100 ? 1.846 4.378 -4.467 1.00 95.38 100 MET A N 1
ATOM 786 C CA . MET A 1 100 ? 1.985 2.970 -4.852 1.00 95.38 100 MET A CA 1
ATOM 787 C C . MET A 1 100 ? 1.599 2.714 -6.305 1.00 95.38 100 MET A C 1
ATOM 789 O O . MET A 1 100 ? 2.301 1.980 -6.992 1.00 95.38 100 MET A O 1
ATOM 793 N N . ARG A 1 101 ? 0.551 3.364 -6.826 1.00 94.88 101 ARG A N 1
ATOM 794 C CA . ARG A 1 101 ? 0.212 3.275 -8.257 1.00 94.88 101 ARG A CA 1
ATOM 795 C C . ARG A 1 101 ? 1.351 3.757 -9.150 1.00 94.88 101 ARG A C 1
ATOM 797 O O . ARG A 1 101 ? 1.631 3.118 -10.159 1.00 94.88 101 ARG A O 1
ATOM 804 N N . ARG A 1 102 ? 2.025 4.847 -8.772 1.00 94.69 102 ARG A N 1
ATOM 805 C CA . ARG A 1 102 ? 3.184 5.362 -9.512 1.00 94.69 102 ARG A CA 1
ATOM 806 C C . ARG A 1 102 ? 4.351 4.375 -9.472 1.00 94.69 102 ARG A C 1
ATOM 808 O O . ARG A 1 102 ? 4.954 4.104 -10.503 1.00 94.69 102 ARG A O 1
ATOM 815 N N . TRP A 1 103 ? 4.640 3.809 -8.301 1.00 94.38 103 TRP A N 1
ATOM 816 C CA . TRP A 1 103 ? 5.701 2.808 -8.130 1.00 94.38 103 TRP A CA 1
ATOM 817 C C . TRP A 1 103 ? 5.434 1.533 -8.927 1.00 94.38 103 TRP A C 1
ATOM 819 O O . TRP A 1 103 ? 6.326 1.046 -9.617 1.00 94.38 103 TRP A O 1
ATOM 829 N N . LEU A 1 104 ? 4.197 1.038 -8.907 1.00 94.69 104 LEU A N 1
ATOM 830 C CA . LEU A 1 104 ? 3.803 -0.137 -9.678 1.00 94.69 104 LEU A CA 1
ATOM 831 C C . LEU A 1 104 ? 3.847 0.118 -11.185 1.00 94.69 104 LEU A C 1
ATOM 833 O O . LEU A 1 104 ? 4.315 -0.748 -11.913 1.00 94.69 104 LEU A O 1
ATOM 837 N N . ALA A 1 105 ? 3.434 1.298 -11.654 1.00 94.19 105 ALA A N 1
ATOM 838 C CA . ALA A 1 105 ? 3.532 1.650 -13.070 1.00 94.19 105 ALA A CA 1
ATOM 839 C C . ALA A 1 105 ? 4.981 1.556 -13.579 1.00 94.19 105 ALA A C 1
ATOM 841 O O . ALA A 1 105 ? 5.227 0.884 -14.576 1.00 94.19 105 ALA A O 1
ATOM 842 N N . VAL A 1 106 ? 5.939 2.129 -12.842 1.00 95.06 106 VAL A N 1
ATOM 843 C CA . VAL A 1 106 ? 7.367 2.063 -13.201 1.00 95.06 106 VAL A CA 1
ATOM 844 C C . VAL A 1 106 ? 7.903 0.630 -13.118 1.00 95.06 106 VAL A C 1
ATOM 846 O O . VAL A 1 106 ? 8.629 0.188 -14.004 1.00 95.06 106 VAL A O 1
ATOM 849 N N . ALA A 1 107 ? 7.532 -0.136 -12.088 1.00 94.19 107 ALA A N 1
ATOM 850 C CA . ALA A 1 107 ? 7.973 -1.526 -11.963 1.00 94.19 107 ALA A CA 1
ATOM 851 C C . ALA A 1 107 ? 7.481 -2.409 -13.130 1.00 94.19 107 ALA A C 1
ATOM 853 O O . ALA A 1 107 ? 8.220 -3.273 -13.612 1.00 94.19 107 ALA A O 1
ATOM 854 N N . LEU A 1 108 ? 6.247 -2.179 -13.596 1.00 94.88 108 LEU A N 1
ATOM 855 C CA . LEU A 1 108 ? 5.662 -2.861 -14.753 1.00 94.88 108 LEU A CA 1
ATOM 856 C C . LEU A 1 108 ? 6.298 -2.402 -16.072 1.00 94.88 108 LEU A C 1
ATOM 858 O O . LEU A 1 108 ? 6.559 -3.231 -16.942 1.00 94.88 108 LEU A O 1
ATOM 862 N N . GLU A 1 109 ? 6.592 -1.109 -16.215 1.00 94.50 109 GLU A N 1
ATOM 863 C CA . GLU A 1 109 ? 7.281 -0.547 -17.383 1.00 94.50 109 GLU A CA 1
ATOM 864 C C . GLU A 1 109 ? 8.688 -1.132 -17.556 1.00 94.50 109 GLU A C 1
ATOM 866 O O . GLU A 1 109 ? 9.070 -1.536 -18.655 1.00 94.50 109 GLU A O 1
ATOM 871 N N . LEU A 1 110 ? 9.422 -1.287 -16.451 1.00 94.50 110 LEU A N 1
ATOM 872 C CA . LEU A 1 110 ? 10.725 -1.955 -16.415 1.00 94.50 110 LEU A CA 1
ATOM 873 C C . LEU A 1 110 ? 10.643 -3.479 -16.610 1.00 94.50 110 LEU A C 1
ATOM 875 O O . LEU A 1 110 ? 11.676 -4.148 -16.625 1.00 94.50 110 LEU A O 1
ATOM 879 N N . GLN A 1 111 ? 9.433 -4.037 -16.739 1.00 94.44 111 GLN A N 1
ATOM 880 C CA . GLN A 1 111 ? 9.167 -5.473 -16.860 1.00 94.44 111 GLN A CA 1
ATOM 881 C C . GLN A 1 111 ? 9.765 -6.305 -15.712 1.00 94.44 111 GLN A C 1
ATOM 883 O O . GLN A 1 111 ? 10.067 -7.486 -15.884 1.00 94.44 111 GLN A O 1
ATOM 888 N N . LEU A 1 112 ? 9.913 -5.707 -14.522 1.00 92.69 112 LEU A N 1
ATOM 889 C CA . LEU A 1 112 ? 10.406 -6.407 -13.327 1.00 92.69 112 LEU A CA 1
ATOM 890 C C . LEU A 1 112 ? 9.387 -7.439 -12.831 1.00 92.69 112 LEU A C 1
ATOM 892 O O . LEU A 1 112 ? 9.753 -8.454 -12.242 1.00 92.69 112 LEU A O 1
ATOM 896 N N . ALA A 1 113 ? 8.107 -7.198 -13.118 1.00 92.25 113 ALA A N 1
ATOM 897 C CA . ALA A 1 113 ? 7.032 -8.155 -12.949 1.00 92.25 113 ALA A CA 1
ATOM 898 C C . ALA A 1 113 ? 6.027 -8.051 -14.110 1.00 92.25 113 ALA A C 1
ATOM 900 O O . ALA A 1 113 ? 5.808 -6.960 -14.635 1.00 92.25 113 ALA A O 1
ATOM 901 N N . PRO A 1 114 ? 5.387 -9.163 -14.512 1.00 91.94 114 PRO A N 1
ATOM 902 C CA . PRO A 1 114 ? 4.389 -9.157 -15.584 1.00 91.94 114 PRO A CA 1
ATOM 903 C C . PRO A 1 114 ? 3.033 -8.576 -15.153 1.00 91.94 114 PRO A C 1
ATOM 905 O O . PRO A 1 114 ? 2.239 -8.180 -16.002 1.00 91.94 114 PRO A O 1
ATOM 908 N N . SER A 1 115 ? 2.738 -8.560 -13.852 1.00 94.94 115 SER A N 1
ATOM 909 C CA . SER A 1 115 ? 1.508 -8.012 -13.280 1.00 94.94 115 SER A CA 1
ATOM 910 C C . SER A 1 115 ? 1.697 -7.680 -11.801 1.00 94.94 115 SER A C 1
ATOM 912 O O . SER A 1 115 ? 2.657 -8.129 -11.170 1.00 94.94 115 SER A O 1
ATOM 914 N N . GLU A 1 116 ? 0.757 -6.926 -11.229 1.00 91.88 116 GLU A N 1
ATOM 915 C CA . GLU A 1 116 ? 0.730 -6.642 -9.791 1.00 91.88 116 GLU A CA 1
ATOM 916 C C . GLU A 1 116 ? 0.625 -7.933 -8.952 1.00 91.88 116 GLU A C 1
ATOM 918 O O . GLU A 1 116 ? 1.357 -8.101 -7.979 1.00 91.88 116 GLU A O 1
ATOM 923 N N . ASP A 1 117 ? -0.209 -8.893 -9.359 1.00 91.38 117 ASP A N 1
ATOM 924 C CA . ASP A 1 117 ? -0.334 -10.182 -8.662 1.00 91.38 117 ASP A CA 1
ATOM 925 C C . ASP A 1 117 ? 0.959 -11.005 -8.714 1.00 91.38 117 ASP A C 1
ATOM 927 O O . ASP A 1 117 ? 1.287 -11.729 -7.775 1.00 91.38 117 ASP A O 1
ATOM 931 N N . ALA A 1 118 ? 1.748 -10.879 -9.784 1.00 91.44 118 ALA A N 1
ATOM 932 C CA . ALA A 1 118 ? 3.044 -11.543 -9.855 1.00 91.44 118 ALA A CA 1
ATOM 933 C C . ALA A 1 118 ? 4.032 -10.985 -8.818 1.00 91.44 118 ALA A C 1
ATOM 935 O O . ALA A 1 118 ? 4.826 -11.753 -8.269 1.00 91.44 118 ALA A O 1
ATOM 936 N N . ILE A 1 119 ? 3.948 -9.687 -8.500 1.00 89.56 119 ILE A N 1
ATOM 937 C CA . ILE A 1 119 ? 4.728 -9.061 -7.422 1.00 89.56 119 ILE A CA 1
ATOM 938 C C . ILE A 1 119 ? 4.317 -9.649 -6.070 1.00 89.56 119 ILE A C 1
ATOM 940 O O . ILE A 1 119 ? 5.176 -10.021 -5.270 1.00 89.56 119 ILE A O 1
ATOM 944 N N . GLU A 1 120 ? 3.014 -9.791 -5.828 1.00 90.31 120 GLU A N 1
ATOM 945 C CA . GLU A 1 120 ? 2.501 -10.412 -4.605 1.00 90.31 120 GLU A CA 1
ATOM 946 C C . GLU A 1 120 ? 2.981 -11.861 -4.460 1.00 90.31 120 GLU A C 1
ATOM 948 O O . GLU A 1 120 ? 3.477 -12.248 -3.402 1.00 90.31 120 GLU A O 1
ATOM 953 N N . VAL A 1 121 ? 2.890 -12.659 -5.527 1.00 90.25 121 VAL A N 1
ATOM 954 C CA . VAL A 1 121 ? 3.366 -14.050 -5.533 1.00 90.25 121 VAL A CA 1
ATOM 955 C C . VAL A 1 121 ? 4.876 -14.113 -5.297 1.00 90.25 121 VAL A C 1
ATOM 957 O O . VAL A 1 121 ? 5.350 -14.985 -4.566 1.00 90.25 121 VAL A O 1
ATOM 960 N N . MET A 1 122 ? 5.647 -13.193 -5.878 1.00 87.81 122 MET A N 1
ATOM 961 C CA . MET A 1 122 ? 7.094 -13.108 -5.675 1.00 87.81 122 MET A CA 1
ATOM 962 C C . MET A 1 122 ? 7.442 -12.815 -4.210 1.00 87.81 122 MET A C 1
ATOM 964 O O . MET A 1 122 ? 8.267 -13.519 -3.622 1.00 87.81 122 MET A O 1
ATOM 968 N N . LEU A 1 123 ? 6.747 -11.854 -3.597 1.00 86.00 123 LEU A N 1
ATOM 969 C CA . LEU A 1 123 ? 6.864 -11.532 -2.175 1.00 86.00 123 LEU A CA 1
ATOM 970 C C . LEU A 1 123 ? 6.463 -12.716 -1.285 1.00 86.00 123 LEU A C 1
ATOM 972 O O . LEU A 1 123 ? 7.183 -13.078 -0.356 1.00 86.00 123 LEU A O 1
ATOM 976 N N . ALA A 1 124 ? 5.350 -13.383 -1.596 1.00 84.75 124 ALA A N 1
ATOM 977 C CA . ALA A 1 124 ? 4.851 -14.521 -0.825 1.00 84.75 124 ALA A CA 1
ATOM 978 C C . ALA A 1 124 ? 5.803 -15.731 -0.851 1.00 84.75 124 ALA A C 1
ATOM 980 O O . ALA A 1 124 ? 5.844 -16.515 0.100 1.00 84.75 124 ALA A O 1
ATOM 981 N N . ARG A 1 125 ? 6.598 -15.888 -1.918 1.00 85.94 125 ARG A N 1
ATOM 982 C CA . ARG A 1 125 ? 7.598 -16.963 -2.039 1.00 85.94 125 ARG A CA 1
ATOM 983 C C . ARG A 1 125 ? 8.872 -16.707 -1.224 1.00 85.94 125 ARG A C 1
ATOM 985 O O . ARG A 1 125 ? 9.688 -17.625 -1.116 1.00 85.94 125 ARG A O 1
ATOM 992 N N . GLY A 1 126 ? 9.005 -15.534 -0.597 1.00 73.88 126 GLY A N 1
ATOM 993 C CA . GLY A 1 126 ? 10.142 -15.168 0.255 1.00 73.88 126 GLY A CA 1
ATOM 994 C C . GLY A 1 126 ? 11.377 -14.741 -0.535 1.00 73.88 126 GLY A C 1
ATOM 995 O O . GLY A 1 126 ? 12.496 -15.032 -0.123 1.00 73.88 126 GLY A O 1
ATOM 996 N N . GLY A 1 127 ? 11.178 -14.131 -1.705 1.00 76.69 127 GLY A N 1
ATOM 997 C CA . GLY A 1 127 ? 12.254 -13.532 -2.489 1.00 76.69 127 GLY A CA 1
ATOM 998 C C . GLY A 1 127 ? 12.575 -12.126 -1.995 1.00 76.69 127 GLY A C 1
ATOM 999 O O . GLY A 1 127 ? 12.238 -11.165 -2.679 1.00 76.69 127 GLY A O 1
ATOM 1000 N N . ASP A 1 128 ? 13.203 -12.007 -0.826 1.00 79.06 128 ASP A N 1
ATOM 1001 C CA . ASP A 1 128 ? 13.586 -10.703 -0.259 1.00 79.06 128 ASP A CA 1
ATOM 1002 C C . ASP A 1 128 ? 14.557 -9.965 -1.172 1.00 79.06 128 ASP A C 1
ATOM 1004 O O . ASP A 1 128 ? 14.366 -8.787 -1.457 1.00 79.06 128 ASP A O 1
ATOM 1008 N N . ASP A 1 129 ? 15.535 -10.696 -1.707 1.00 88.62 129 ASP A N 1
ATOM 1009 C CA . ASP A 1 129 ? 16.510 -10.160 -2.654 1.00 88.62 129 ASP A CA 1
ATOM 1010 C C . ASP A 1 129 ? 15.820 -9.687 -3.941 1.00 88.62 129 ASP A C 1
ATOM 1012 O O . ASP A 1 129 ? 16.096 -8.601 -4.436 1.00 88.62 129 ASP A O 1
ATOM 1016 N N . ALA A 1 130 ? 14.844 -10.453 -4.445 1.00 88.38 130 ALA A N 1
ATOM 1017 C CA . ALA A 1 130 ? 14.099 -10.089 -5.651 1.00 88.38 130 ALA A CA 1
ATOM 1018 C C . ALA A 1 130 ? 13.238 -8.833 -5.443 1.00 88.38 130 ALA A C 1
ATOM 1020 O O . ALA A 1 130 ? 13.126 -7.996 -6.340 1.00 88.38 130 ALA A O 1
ATOM 1021 N N . PHE A 1 131 ? 12.640 -8.681 -4.258 1.00 89.44 131 PHE A N 1
ATOM 1022 C CA . PHE A 1 131 ? 11.931 -7.458 -3.899 1.00 89.44 131 PHE A CA 1
ATOM 1023 C C . PHE A 1 131 ? 12.886 -6.273 -3.749 1.00 89.44 131 PHE A C 1
ATOM 1025 O O . PHE A 1 131 ? 12.589 -5.196 -4.258 1.00 89.44 131 PHE A O 1
ATOM 1032 N N . ASP A 1 132 ? 14.026 -6.459 -3.088 1.00 91.81 132 ASP A N 1
ATOM 1033 C CA . ASP A 1 132 ? 15.014 -5.404 -2.869 1.00 91.81 132 ASP A CA 1
ATOM 1034 C C . ASP A 1 132 ? 15.644 -4.923 -4.177 1.00 91.81 132 ASP A C 1
ATOM 1036 O O . ASP A 1 132 ? 15.785 -3.712 -4.380 1.00 91.81 132 ASP A O 1
ATOM 1040 N N . ASP A 1 133 ? 15.945 -5.843 -5.090 1.00 92.38 133 ASP A N 1
ATOM 1041 C CA . ASP A 1 133 ? 16.433 -5.540 -6.433 1.00 92.38 133 ASP A CA 1
ATOM 1042 C C . ASP A 1 133 ? 15.377 -4.768 -7.231 1.00 92.38 133 ASP A C 1
ATOM 1044 O O . ASP A 1 133 ? 15.674 -3.715 -7.802 1.00 92.38 133 ASP A O 1
ATOM 1048 N N . MET A 1 134 ? 14.119 -5.230 -7.213 1.00 93.38 134 MET A N 1
ATOM 1049 C CA . MET A 1 134 ? 13.010 -4.549 -7.886 1.00 93.38 134 MET A CA 1
ATOM 1050 C C . MET A 1 134 ? 12.773 -3.149 -7.309 1.00 93.38 134 MET A C 1
ATOM 1052 O O . MET A 1 134 ? 12.613 -2.181 -8.059 1.00 93.38 134 MET A O 1
ATOM 1056 N N . PHE A 1 135 ? 12.778 -3.025 -5.981 1.00 93.31 135 PHE A N 1
ATOM 1057 C CA . PHE A 1 135 ? 12.631 -1.756 -5.280 1.00 93.31 135 PHE A CA 1
ATOM 1058 C C . PHE A 1 135 ? 13.739 -0.787 -5.685 1.00 93.31 135 PHE A C 1
ATOM 1060 O O . PHE A 1 135 ? 13.462 0.357 -6.041 1.00 93.31 135 PHE A O 1
ATOM 1067 N N . THR A 1 136 ? 14.988 -1.252 -5.666 1.00 95.44 136 THR A N 1
ATOM 1068 C CA . THR A 1 136 ? 16.166 -0.440 -5.989 1.00 95.44 136 THR A CA 1
ATOM 1069 C C . THR A 1 136 ? 16.152 0.003 -7.448 1.00 95.44 136 THR A C 1
ATOM 1071 O O . THR A 1 136 ? 16.401 1.176 -7.724 1.00 95.44 136 THR A O 1
ATOM 1074 N N . ALA A 1 137 ? 15.798 -0.890 -8.376 1.00 94.38 137 ALA A N 1
ATOM 1075 C CA . ALA A 1 137 ? 15.667 -0.566 -9.795 1.00 94.38 137 ALA A CA 1
ATOM 1076 C C . ALA A 1 137 ? 14.570 0.482 -10.044 1.00 94.38 137 ALA A C 1
ATOM 1078 O O . ALA A 1 137 ? 14.800 1.468 -10.744 1.00 94.38 137 ALA A O 1
ATOM 1079 N N . THR A 1 138 ? 13.408 0.318 -9.408 1.00 94.31 138 THR A N 1
ATOM 1080 C CA . THR A 1 138 ? 12.278 1.255 -9.526 1.00 94.31 138 THR A CA 1
ATOM 1081 C C . THR A 1 138 ? 12.622 2.618 -8.923 1.00 94.31 138 THR A C 1
ATOM 1083 O O . THR A 1 138 ? 12.387 3.653 -9.545 1.00 94.31 138 THR A O 1
ATOM 1086 N N . ALA A 1 139 ? 13.247 2.632 -7.742 1.00 94.44 139 ALA A N 1
ATOM 1087 C CA . ALA A 1 139 ? 13.694 3.853 -7.077 1.00 94.44 139 ALA A CA 1
ATOM 1088 C C . ALA A 1 139 ? 14.736 4.608 -7.913 1.00 94.44 139 ALA A C 1
ATOM 1090 O O . ALA A 1 139 ? 14.666 5.829 -8.040 1.00 94.44 139 ALA A O 1
ATOM 1091 N N . HIS A 1 140 ? 15.688 3.880 -8.503 1.00 94.94 140 HIS A N 1
ATOM 1092 C CA . HIS A 1 140 ? 16.691 4.451 -9.393 1.00 94.94 140 HIS A CA 1
ATOM 1093 C C . HIS A 1 140 ? 16.040 5.053 -10.642 1.00 94.94 140 HIS A C 1
ATOM 1095 O O . HIS A 1 140 ? 16.374 6.173 -11.019 1.00 94.94 140 HIS A O 1
ATOM 1101 N N . HIS A 1 141 ? 15.075 4.357 -11.251 1.00 94.06 141 HIS A N 1
ATOM 1102 C CA . HIS A 1 141 ? 14.346 4.882 -12.403 1.00 94.06 141 HIS A CA 1
ATOM 1103 C C . HIS A 1 141 ? 13.596 6.169 -12.059 1.00 94.06 141 HIS A C 1
ATOM 1105 O O . HIS A 1 141 ? 13.784 7.169 -12.736 1.00 94.06 141 HIS A O 1
ATOM 1111 N N . MET A 1 142 ? 12.840 6.199 -10.958 1.00 90.44 142 MET A N 1
ATOM 1112 C CA . MET A 1 142 ? 12.143 7.414 -10.514 1.00 90.44 142 MET A CA 1
ATOM 1113 C C . MET A 1 142 ? 13.079 8.582 -10.187 1.00 90.44 142 MET A C 1
ATOM 1115 O O . MET A 1 142 ? 12.694 9.737 -10.343 1.00 90.44 142 MET A O 1
ATOM 1119 N N . ALA A 1 143 ? 14.296 8.301 -9.714 1.00 92.06 143 ALA A N 1
ATOM 1120 C CA . ALA A 1 143 ? 15.293 9.332 -9.444 1.00 92.06 143 ALA A CA 1
ATOM 1121 C C . ALA A 1 143 ? 15.926 9.890 -10.731 1.00 92.06 143 ALA A C 1
ATOM 1123 O O . ALA A 1 143 ? 16.257 11.074 -10.783 1.00 92.06 143 ALA A O 1
ATOM 1124 N N . CYS A 1 144 ? 16.101 9.054 -11.759 1.00 90.88 144 CYS A N 1
ATOM 1125 C CA . CYS A 1 144 ? 16.658 9.455 -13.053 1.00 90.88 144 CYS A CA 1
ATOM 1126 C C . CYS A 1 144 ? 15.619 10.094 -13.982 1.00 90.88 144 CYS A C 1
ATOM 1128 O O . CYS A 1 144 ? 15.961 11.008 -14.726 1.00 90.88 144 CYS A O 1
ATOM 1130 N N . ASP A 1 145 ? 14.371 9.640 -13.911 1.00 80.06 145 ASP A N 1
ATOM 1131 C CA . ASP A 1 145 ? 13.240 10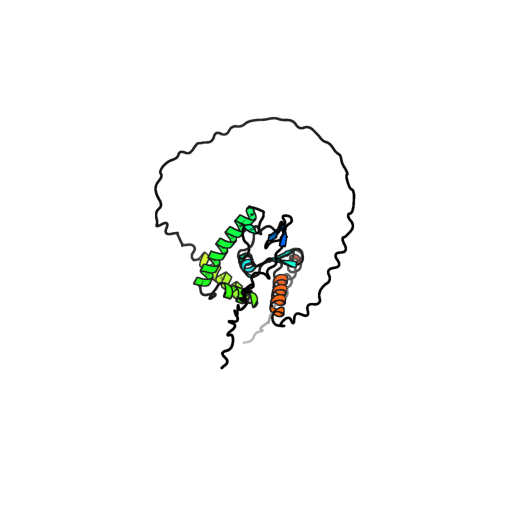.087 -14.729 1.00 80.06 145 ASP A CA 1
ATOM 1132 C C . ASP A 1 145 ? 12.528 11.317 -14.138 1.00 80.06 145 ASP A C 1
ATOM 1134 O O . ASP A 1 145 ? 11.440 11.700 -14.555 1.00 80.06 145 ASP A O 1
ATOM 1138 N N . GLY A 1 146 ? 13.163 12.004 -13.178 1.00 60.97 146 GLY A N 1
ATOM 1139 C CA . GLY A 1 146 ? 12.682 13.253 -12.572 1.00 60.97 146 GLY A CA 1
ATOM 1140 C C . GLY A 1 146 ? 12.537 14.443 -13.539 1.00 60.97 146 GLY A C 1
ATOM 1141 O O . GLY A 1 146 ? 12.510 15.583 -13.084 1.00 60.97 146 GLY A O 1
ATOM 1142 N N . GLY A 1 147 ? 12.473 14.182 -14.846 1.00 54.38 147 GLY A N 1
ATOM 1143 C CA . GLY A 1 147 ? 12.258 15.122 -15.936 1.00 54.38 147 GLY A CA 1
ATOM 1144 C C . GLY A 1 147 ? 10.948 14.916 -16.703 1.00 54.38 147 GLY A C 1
ATOM 1145 O O . GLY A 1 147 ? 10.847 15.442 -17.806 1.00 54.38 147 GLY A O 1
ATOM 1146 N N . PHE A 1 148 ? 9.939 14.214 -16.164 1.00 49.28 148 PHE A N 1
ATOM 1147 C CA . PHE A 1 148 ? 8.564 14.391 -16.658 1.00 49.28 148 PHE A CA 1
ATOM 1148 C C . PHE A 1 148 ? 8.044 15.763 -16.189 1.00 49.28 148 PHE A C 1
ATOM 1150 O O . PHE A 1 148 ? 7.203 15.872 -15.293 1.00 49.28 148 PHE A O 1
ATOM 1157 N N . GLU A 1 149 ? 8.631 16.829 -16.746 1.00 52.84 149 GLU A N 1
ATOM 1158 C CA . GLU A 1 149 ? 7.952 18.109 -16.908 1.00 52.84 149 GLU A CA 1
ATOM 1159 C C . GLU A 1 149 ? 6.642 17.762 -17.606 1.00 52.84 149 GLU A C 1
ATOM 1161 O O . GLU A 1 149 ? 6.649 17.271 -18.732 1.00 52.84 149 GLU A O 1
ATOM 1166 N N . GLY A 1 150 ? 5.531 17.885 -16.879 1.00 47.62 150 GLY A N 1
ATOM 1167 C CA . GLY A 1 150 ? 4.224 17.716 -17.478 1.00 47.62 150 GLY A CA 1
ATOM 1168 C C . GLY A 1 150 ? 4.154 18.646 -18.676 1.00 47.62 150 GLY A C 1
ATOM 1169 O O . GLY A 1 150 ? 4.276 19.859 -18.517 1.00 47.62 150 GLY A O 1
ATOM 1170 N N . ASP A 1 151 ? 3.987 18.073 -19.863 1.00 46.31 151 ASP A N 1
ATOM 1171 C CA . ASP A 1 151 ? 3.378 18.778 -20.975 1.00 46.31 151 ASP A CA 1
ATOM 1172 C C . ASP A 1 151 ? 1.990 19.215 -20.485 1.00 46.31 151 ASP A C 1
ATOM 1174 O O . ASP A 1 151 ? 0.995 18.495 -20.589 1.00 46.31 151 ASP A O 1
ATOM 1178 N N . ASP A 1 152 ? 1.952 20.404 -19.883 1.00 52.00 152 ASP A N 1
ATOM 1179 C CA . ASP A 1 152 ? 0.783 21.245 -19.656 1.00 52.00 152 ASP A CA 1
ATOM 1180 C C . ASP A 1 152 ? 0.234 21.734 -21.014 1.00 52.00 152 ASP A C 1
ATOM 1182 O O . ASP A 1 152 ? -0.032 22.917 -21.221 1.00 52.00 152 ASP A O 1
ATOM 1186 N N . ASP A 1 153 ? 0.054 20.818 -21.961 1.00 55.59 153 ASP A N 1
ATOM 1187 C CA . ASP A 1 153 ? -0.656 21.032 -23.210 1.00 55.59 153 ASP A CA 1
ATOM 1188 C C . ASP A 1 153 ? -1.993 20.288 -23.111 1.00 55.59 153 ASP A C 1
ATOM 1190 O O . ASP A 1 153 ? -2.119 19.138 -23.523 1.00 55.59 153 ASP A O 1
ATOM 1194 N N . ASP A 1 154 ? -2.992 20.928 -22.491 1.00 55.72 154 ASP A N 1
ATOM 1195 C CA . ASP A 1 154 ? -4.257 21.261 -23.172 1.00 55.72 154 ASP A CA 1
ATOM 1196 C C . ASP A 1 154 ? -5.306 21.862 -22.206 1.00 55.72 154 ASP A C 1
ATOM 1198 O O . ASP A 1 154 ? -5.938 21.204 -21.382 1.00 55.72 154 ASP A O 1
ATOM 1202 N N . ALA A 1 155 ? -5.468 23.177 -22.353 1.00 55.12 155 ALA A N 1
ATOM 1203 C CA . ALA A 1 155 ? -6.715 23.940 -22.350 1.00 55.12 155 ALA A CA 1
ATOM 1204 C C . ALA A 1 155 ? -7.850 23.607 -21.350 1.00 55.12 155 ALA A C 1
ATOM 1206 O O . ALA A 1 155 ? -8.781 22.849 -21.622 1.00 55.12 155 ALA A O 1
ATOM 1207 N N . SER A 1 156 ? -7.980 24.470 -20.336 1.00 47.84 156 SER A N 1
ATOM 1208 C CA . SER A 1 156 ? -9.276 25.116 -20.078 1.00 47.84 156 SER A CA 1
ATOM 1209 C C . SER A 1 156 ? -9.138 26.539 -19.530 1.00 47.84 156 SER A C 1
ATOM 1211 O O . SER A 1 156 ? -8.798 26.764 -18.377 1.00 47.84 156 SER A O 1
ATOM 1213 N N . ALA A 1 157 ? -9.457 27.478 -20.425 1.00 43.59 157 ALA A N 1
ATOM 1214 C CA . ALA A 1 157 ? -10.211 28.711 -20.209 1.00 43.59 157 ALA A CA 1
ATOM 1215 C C . ALA A 1 157 ? -9.805 29.666 -19.065 1.00 43.59 157 ALA A C 1
ATOM 1217 O O . ALA A 1 157 ? -10.111 29.482 -17.894 1.00 43.59 157 ALA A O 1
ATOM 1218 N N . THR A 1 158 ? -9.244 30.801 -19.489 1.00 49.69 158 THR A N 1
ATOM 1219 C CA . THR A 1 158 ? -9.731 32.161 -19.197 1.00 49.69 158 THR A CA 1
ATOM 1220 C C . THR A 1 158 ? -10.679 32.313 -17.994 1.00 49.69 158 THR A C 1
ATOM 1222 O O . THR A 1 158 ? -11.845 31.961 -18.092 1.00 49.69 158 THR A O 1
ATOM 1225 N N . ILE A 1 159 ? -10.227 32.993 -16.935 1.00 50.06 159 ILE A N 1
ATOM 1226 C CA . ILE A 1 159 ? -10.881 34.191 -16.371 1.00 50.06 159 ILE A CA 1
ATOM 1227 C C . ILE A 1 159 ? -9.814 34.976 -15.600 1.00 50.06 159 ILE A C 1
ATOM 1229 O O . ILE A 1 159 ? -9.340 34.612 -14.527 1.00 50.06 159 ILE A O 1
ATOM 1233 N N . THR A 1 160 ? -9.425 36.090 -16.202 1.00 49.91 160 THR A N 1
ATOM 1234 C CA . THR A 1 160 ? -8.782 37.217 -15.542 1.00 49.91 160 THR A CA 1
ATOM 1235 C C . THR A 1 160 ? -9.725 37.815 -14.501 1.00 49.91 160 THR A C 1
ATOM 1237 O O . THR A 1 160 ? -10.807 38.282 -14.855 1.00 49.91 160 THR A O 1
ATOM 1240 N N . GLY A 1 161 ? -9.261 37.901 -13.256 1.00 52.06 161 GLY A N 1
ATOM 1241 C CA . GLY A 1 161 ? -9.709 38.912 -12.301 1.00 52.06 161 GLY A CA 1
ATOM 1242 C C . GLY A 1 161 ? -10.336 38.363 -11.027 1.00 52.06 161 GLY A C 1
ATOM 1243 O O . GLY A 1 161 ? -11.478 37.930 -11.047 1.00 52.06 161 GLY A O 1
ATOM 1244 N N . VAL A 1 162 ? -9.626 38.499 -9.902 1.00 42.34 162 VAL A N 1
ATOM 1245 C CA . VAL A 1 162 ? -10.153 39.179 -8.707 1.00 42.34 162 VAL A CA 1
ATOM 1246 C C . VAL A 1 162 ? -9.043 39.355 -7.661 1.00 42.34 162 VAL A C 1
ATOM 1248 O O . VAL A 1 162 ? -8.518 38.418 -7.073 1.00 42.34 162 VAL A O 1
ATOM 1251 N N . THR A 1 163 ? -8.641 40.615 -7.539 1.00 39.66 163 THR A N 1
ATOM 1252 C CA . THR A 1 163 ? -8.314 41.388 -6.338 1.00 39.66 163 THR A CA 1
ATOM 1253 C C . THR A 1 163 ? -8.059 40.627 -5.032 1.00 39.66 163 THR A C 1
ATOM 1255 O O . THR A 1 163 ? -8.965 40.076 -4.414 1.00 39.66 163 THR A O 1
ATOM 1258 N N . THR A 1 164 ? -6.833 40.756 -4.534 1.00 49.69 164 THR A N 1
ATOM 1259 C CA . THR A 1 164 ? -6.462 40.620 -3.123 1.00 49.69 164 THR A CA 1
ATOM 1260 C C . THR A 1 164 ? -7.244 41.602 -2.243 1.00 49.69 164 THR A C 1
ATOM 1262 O O . THR A 1 164 ? -7.161 42.811 -2.467 1.00 49.69 164 THR A O 1
ATOM 1265 N N . PRO A 1 165 ? -7.905 41.151 -1.163 1.00 52.69 165 PRO A N 1
ATOM 1266 C CA . PRO A 1 165 ? -8.157 42.003 -0.020 1.00 52.69 165 PRO A CA 1
ATOM 1267 C C . PRO A 1 165 ? -7.131 41.698 1.072 1.00 52.69 165 PRO A C 1
ATOM 1269 O O . PRO A 1 165 ? -7.189 40.682 1.764 1.00 52.69 165 PRO A O 1
ATOM 1272 N N . THR A 1 166 ? -6.200 42.635 1.233 1.00 57.03 166 THR A N 1
ATOM 1273 C CA . THR A 1 166 ? -5.460 42.897 2.469 1.00 57.03 166 THR A CA 1
ATOM 1274 C C . THR A 1 166 ? -6.433 42.881 3.650 1.00 57.03 166 THR A C 1
ATOM 1276 O O . THR A 1 166 ? -7.197 43.828 3.842 1.00 57.03 166 THR A O 1
ATOM 1279 N N . ARG A 1 167 ? -6.445 41.797 4.436 1.00 51.66 167 ARG A N 1
ATOM 1280 C CA . ARG A 1 167 ? -7.251 41.715 5.658 1.00 51.66 167 ARG A CA 1
ATOM 1281 C C . ARG A 1 167 ? -6.417 42.176 6.847 1.00 51.66 167 ARG A C 1
ATOM 1283 O O . ARG A 1 167 ? -5.520 41.492 7.321 1.00 51.66 167 ARG A O 1
ATOM 1290 N N . VAL A 1 168 ? -6.765 43.390 7.243 1.00 55.66 168 VAL A N 1
ATOM 1291 C CA . VAL A 1 168 ? -6.381 44.179 8.411 1.00 55.66 168 VAL A CA 1
ATOM 1292 C C . VAL A 1 168 ? -6.187 43.332 9.675 1.00 55.66 168 VAL A C 1
ATOM 1294 O O . VAL A 1 168 ? -7.093 42.617 10.103 1.00 55.66 168 VAL A O 1
ATOM 1297 N N . MET A 1 169 ? -5.004 43.487 10.274 1.00 56.00 169 MET A N 1
ATOM 1298 C CA . MET A 1 169 ? -4.701 43.184 11.672 1.00 56.00 169 MET A CA 1
ATOM 1299 C C . MET A 1 169 ? -5.675 43.962 12.567 1.00 56.00 169 MET A C 1
ATOM 1301 O O . MET A 1 169 ? -5.691 45.192 12.522 1.00 56.00 169 MET A O 1
ATOM 1305 N N . ARG A 1 170 ? -6.486 43.265 13.364 1.00 58.94 170 ARG A N 1
ATOM 1306 C CA . ARG A 1 170 ? -7.209 43.875 14.483 1.00 58.94 170 ARG A CA 1
ATOM 1307 C C . ARG A 1 170 ? -6.747 43.193 15.760 1.00 58.94 170 ARG A C 1
ATOM 1309 O O . ARG A 1 170 ? -7.095 42.045 16.016 1.00 58.94 170 ARG A O 1
ATOM 1316 N N . GLU A 1 171 ? -5.913 43.922 16.483 1.00 66.00 171 GLU A N 1
ATOM 1317 C CA . GLU A 1 171 ? -5.596 43.713 17.887 1.00 66.00 171 GLU A CA 1
ATOM 1318 C C . GLU A 1 171 ? -6.888 43.987 18.669 1.00 66.00 171 GLU A C 1
ATOM 1320 O O . GLU A 1 171 ? -7.465 45.069 18.554 1.00 66.00 171 GLU A O 1
ATOM 1325 N N . ASP A 1 172 ? -7.399 42.981 19.372 1.00 58.41 172 ASP A N 1
ATOM 1326 C CA . ASP A 1 172 ? -8.487 43.148 20.333 1.00 58.41 172 ASP A CA 1
ATOM 1327 C C . ASP A 1 172 ? -7.996 42.521 21.643 1.00 58.41 172 ASP A C 1
ATOM 1329 O O . ASP A 1 172 ? -8.031 41.306 21.852 1.00 58.41 172 ASP A O 1
ATOM 1333 N N . ASP A 1 173 ? -7.414 43.390 22.469 1.00 57.31 173 ASP A N 1
ATOM 1334 C CA . ASP A 1 173 ? -7.130 43.173 23.878 1.00 57.31 173 ASP A CA 1
ATOM 1335 C C . ASP A 1 173 ? -8.455 42.945 24.618 1.00 57.31 173 ASP A C 1
ATOM 1337 O O . ASP A 1 173 ? -9.256 43.862 24.800 1.00 57.31 173 ASP A O 1
ATOM 1341 N N . GLY A 1 174 ? -8.691 41.703 25.037 1.00 56.09 174 GLY A N 1
ATOM 1342 C CA . GLY A 1 174 ? -9.905 41.288 25.732 1.00 56.09 174 GLY A CA 1
ATOM 1343 C C . GLY A 1 174 ? -9.589 40.474 26.976 1.00 56.09 174 GLY A C 1
ATOM 1344 O O . GLY A 1 174 ? -9.727 39.255 26.978 1.00 56.09 174 GLY A O 1
ATOM 1345 N N . ASP A 1 175 ? -9.153 41.178 28.017 1.00 55.34 175 ASP A N 1
ATOM 1346 C CA . ASP A 1 175 ? -9.163 40.764 29.420 1.00 55.34 175 ASP A CA 1
ATOM 1347 C C . ASP A 1 175 ? -10.480 40.064 29.806 1.00 55.34 175 ASP A C 1
ATOM 1349 O O . ASP A 1 175 ? -11.562 40.606 29.580 1.00 55.34 175 ASP A O 1
ATOM 1353 N N . SER A 1 176 ? -10.395 38.872 30.402 1.00 59.00 176 SER A N 1
ATOM 1354 C CA . SER A 1 176 ? -11.459 38.294 31.237 1.00 59.00 176 SER A CA 1
ATOM 1355 C C . SER A 1 176 ? -10.917 37.154 32.100 1.00 59.00 176 SER A C 1
ATOM 1357 O O . SER A 1 176 ? -10.813 35.998 31.701 1.00 59.00 176 SER A O 1
ATOM 1359 N N . SER A 1 177 ? -10.531 37.573 33.300 1.00 55.03 177 SER A N 1
ATOM 1360 C CA . SER A 1 177 ? -10.577 36.902 34.601 1.00 55.03 177 SER A CA 1
ATOM 1361 C C . SER A 1 177 ? -11.010 35.424 34.694 1.00 55.03 177 SER A C 1
ATOM 1363 O O . SER A 1 177 ? -12.093 35.024 34.276 1.00 55.03 177 SER A O 1
ATOM 1365 N N . LEU A 1 178 ? -10.191 34.665 35.435 1.00 57.31 178 LEU A N 1
ATOM 1366 C CA . LEU A 1 178 ? -10.529 33.418 36.142 1.00 57.31 178 LEU A CA 1
ATOM 1367 C C . LEU A 1 178 ? -11.739 33.611 37.086 1.00 57.31 178 LEU A C 1
ATOM 1369 O O . LEU A 1 178 ? -11.944 34.723 37.583 1.00 57.31 178 LEU A O 1
ATOM 1373 N N . PRO A 1 179 ? -12.469 32.535 37.443 1.00 59.16 179 PRO A N 1
ATOM 1374 C CA . PRO A 1 179 ? -12.181 31.926 38.751 1.00 59.16 179 PRO A CA 1
ATOM 1375 C C . PRO A 1 179 ? -12.333 30.387 38.858 1.00 59.16 179 PRO A C 1
ATOM 1377 O O . PRO A 1 179 ? -13.122 29.758 38.167 1.00 59.16 179 PRO A O 1
ATOM 1380 N N . ALA A 1 180 ? -11.526 29.852 39.782 1.00 44.31 180 ALA A N 1
ATOM 1381 C CA . ALA A 1 180 ? -11.631 28.677 40.669 1.00 44.31 180 ALA A CA 1
ATOM 1382 C C . ALA A 1 180 ? -12.727 27.584 40.506 1.00 44.31 180 ALA A C 1
ATOM 1384 O O . ALA A 1 180 ? -13.908 27.901 40.445 1.00 44.31 180 ALA A O 1
ATOM 1385 N N . SER A 1 181 ? -12.256 26.318 40.602 1.00 46.53 181 SER A N 1
ATOM 1386 C CA . SER A 1 181 ? -12.692 25.135 41.410 1.00 46.53 181 SER A CA 1
ATOM 1387 C C . SER A 1 181 ? -14.180 24.906 41.748 1.00 46.53 181 SER A C 1
ATOM 1389 O O . SER A 1 181 ? -14.873 25.864 42.083 1.00 46.53 181 SER A O 1
ATOM 1391 N N . PRO A 1 182 ? -14.680 23.644 41.762 1.00 57.19 182 PRO A N 1
ATOM 1392 C CA . PRO A 1 182 ? -14.276 22.570 42.709 1.00 57.19 182 PRO A CA 1
ATOM 1393 C C . PRO A 1 182 ? -14.091 21.187 42.022 1.00 57.19 182 PRO A C 1
ATOM 1395 O O . PRO A 1 182 ? -14.442 21.031 40.859 1.00 57.19 182 PRO A O 1
ATOM 1398 N N . GLU A 1 183 ? -13.310 20.224 42.527 1.00 61.31 183 GLU A N 1
ATOM 1399 C CA . GLU A 1 183 ? -13.522 19.349 43.706 1.00 61.31 183 GLU A CA 1
ATOM 1400 C C . GLU A 1 183 ? -14.896 18.645 43.709 1.00 61.31 183 GLU A C 1
ATOM 1402 O O . GLU A 1 183 ? -15.901 19.285 43.422 1.00 61.31 183 GLU A O 1
ATOM 1407 N N . ASP A 1 184 ? -14.887 17.342 44.035 1.00 47.50 184 ASP A N 1
ATOM 1408 C CA . ASP A 1 184 ? -15.997 16.361 44.030 1.00 47.50 184 ASP A CA 1
ATOM 1409 C C . ASP A 1 184 ? -16.304 15.749 42.636 1.00 47.50 184 ASP A C 1
ATOM 1411 O O . ASP A 1 184 ? -16.382 16.441 41.632 1.00 47.50 184 ASP A O 1
ATOM 1415 N N . GLU A 1 185 ? -16.412 14.431 42.427 1.00 54.38 185 GLU A N 1
ATOM 1416 C CA . GLU A 1 185 ? -17.075 13.439 43.271 1.00 54.38 185 GLU A CA 1
ATOM 1417 C C . GLU A 1 185 ? -16.687 12.007 42.821 1.00 54.38 185 GLU A C 1
ATOM 1419 O O . GLU A 1 185 ? -16.817 11.636 41.651 1.00 54.38 185 GLU A O 1
ATOM 1424 N N . GLU A 1 186 ? -16.221 11.186 43.766 1.00 54.84 186 GLU A N 1
ATOM 1425 C CA . GLU A 1 186 ? -16.209 9.722 43.684 1.00 54.84 186 GLU A CA 1
ATOM 1426 C C . GLU A 1 186 ? -17.627 9.198 43.415 1.00 54.84 186 GLU A C 1
ATOM 1428 O O . GLU A 1 186 ? -18.514 9.405 44.235 1.00 54.84 186 GLU A O 1
ATOM 1433 N N . HIS A 1 187 ? -17.833 8.445 42.331 1.00 54.84 187 HIS A N 1
ATOM 1434 C CA . HIS A 1 187 ? -18.952 7.504 42.207 1.00 54.84 187 HIS A CA 1
ATOM 1435 C C . HIS A 1 187 ? -18.506 6.250 41.440 1.00 54.84 187 HIS A C 1
ATOM 1437 O O . HIS A 1 187 ? -18.674 6.119 40.229 1.00 54.84 187 HIS A O 1
ATOM 1443 N N . HIS A 1 188 ? -17.957 5.287 42.183 1.00 54.97 188 HIS A N 1
ATOM 1444 C CA . HIS A 1 188 ? -18.138 3.869 41.870 1.00 54.97 188 HIS A CA 1
ATOM 1445 C C . HIS A 1 188 ? -19.529 3.462 42.380 1.00 54.97 188 HIS A C 1
ATOM 1447 O O . HIS A 1 188 ? -19.876 3.816 43.510 1.00 54.97 188 HIS A O 1
ATOM 1453 N N . PRO A 1 189 ? -20.329 2.702 41.608 1.00 57.75 189 PRO A N 1
ATOM 1454 C CA . PRO A 1 189 ? -20.370 1.268 41.899 1.00 57.75 189 PRO A CA 1
ATOM 1455 C C . PRO A 1 189 ? -20.712 0.339 40.713 1.00 57.75 189 PRO A C 1
ATOM 1457 O O . PRO A 1 189 ? -21.212 0.741 39.669 1.00 57.75 189 PRO A O 1
ATOM 1460 N N . ALA A 1 190 ? -20.546 -0.951 41.020 1.00 41.38 190 ALA A N 1
ATOM 1461 C CA . ALA A 1 190 ? -21.285 -2.108 40.508 1.00 41.38 190 ALA A CA 1
ATOM 1462 C C . ALA A 1 190 ? -20.760 -2.811 39.245 1.00 41.38 190 ALA A C 1
ATOM 1464 O O . ALA A 1 190 ? -21.216 -2.630 38.120 1.00 41.38 190 ALA A O 1
ATOM 1465 N N . ALA A 1 191 ? -19.859 -3.752 39.533 1.00 46.19 191 ALA A N 1
ATOM 1466 C CA . ALA A 1 191 ? -19.696 -5.027 38.852 1.00 46.19 191 ALA A CA 1
ATOM 1467 C C . ALA A 1 191 ? -21.012 -5.586 38.273 1.00 46.19 191 ALA A C 1
ATOM 1469 O O . ALA A 1 191 ? -21.954 -5.875 39.013 1.00 46.19 191 ALA A O 1
ATOM 1470 N N . SER A 1 192 ? -21.025 -5.807 36.959 1.00 57.41 192 SER A N 1
ATOM 1471 C CA . SER A 1 192 ? -21.943 -6.749 36.316 1.00 57.41 192 SER A CA 1
ATOM 1472 C C . SER A 1 192 ? -21.268 -8.126 36.232 1.00 57.41 192 SER A C 1
ATOM 1474 O O . SER A 1 192 ? -20.079 -8.193 35.911 1.00 57.41 192 SER A O 1
ATOM 1476 N N . PRO A 1 193 ? -21.978 -9.221 36.553 1.00 67.62 193 PRO A N 1
ATOM 1477 C CA . PRO A 1 193 ? -21.442 -10.574 36.459 1.00 67.62 193 PRO A CA 1
ATOM 1478 C C . PRO A 1 193 ? -21.228 -11.004 34.995 1.00 67.62 193 PRO A C 1
ATOM 1480 O O . PRO A 1 193 ? -21.905 -10.498 34.097 1.00 67.62 193 PRO A O 1
ATOM 1483 N N . PRO A 1 194 ? -20.309 -11.952 34.741 1.00 62.31 194 PRO A N 1
ATOM 1484 C CA . PRO A 1 194 ? -20.067 -12.487 33.409 1.00 62.31 194 PRO A CA 1
ATOM 1485 C C . PRO A 1 194 ? -21.262 -13.329 32.947 1.00 62.31 194 PRO A C 1
ATOM 1487 O O . PRO A 1 194 ? -21.694 -14.252 33.640 1.00 62.31 194 PRO A O 1
ATOM 1490 N N . HIS A 1 195 ? -21.779 -13.031 31.757 1.00 54.81 195 HIS A N 1
ATOM 1491 C CA . HIS A 1 195 ? -22.620 -13.973 31.033 1.00 54.81 195 HIS A CA 1
ATOM 1492 C C . HIS A 1 195 ? -21.735 -15.133 30.567 1.00 54.81 195 HIS A C 1
ATOM 1494 O O . HIS A 1 195 ? -20.851 -14.956 29.731 1.00 54.81 195 HIS A O 1
ATOM 1500 N N . ASP A 1 196 ? -21.971 -16.308 31.147 1.00 40.72 196 ASP A N 1
ATOM 1501 C CA . ASP A 1 196 ? -21.473 -17.591 30.663 1.00 40.72 196 ASP A CA 1
ATOM 1502 C C . ASP A 1 196 ? -22.116 -17.854 29.294 1.00 40.72 196 ASP A C 1
ATOM 1504 O O . ASP A 1 196 ? -23.259 -18.298 29.188 1.00 40.72 196 ASP A O 1
ATOM 1508 N N . VAL A 1 197 ? -21.417 -17.460 28.229 1.00 49.91 197 VAL A N 1
ATOM 1509 C CA . VAL A 1 197 ? -21.743 -17.891 26.872 1.00 49.91 197 VAL A CA 1
ATOM 1510 C C . VAL A 1 197 ? -20.990 -19.190 26.661 1.00 49.91 197 VAL A C 1
ATOM 1512 O O . VAL A 1 197 ? -19.812 -19.207 26.308 1.00 49.91 197 VAL A O 1
ATOM 1515 N N . THR A 1 198 ? -21.683 -20.293 26.908 1.00 42.22 198 THR A N 1
ATOM 1516 C CA . THR A 1 198 ? -21.241 -21.625 26.520 1.00 42.22 198 THR A CA 1
ATOM 1517 C C . THR A 1 198 ? -21.245 -21.682 24.987 1.00 42.22 198 THR A C 1
ATOM 1519 O O . THR A 1 198 ? -22.258 -21.986 24.359 1.00 42.22 198 THR A O 1
ATOM 1522 N N . ILE A 1 199 ? -20.127 -21.309 24.359 1.00 43.41 199 ILE A N 1
ATOM 1523 C CA . ILE A 1 199 ? -19.917 -21.523 22.926 1.00 43.41 199 ILE A CA 1
AT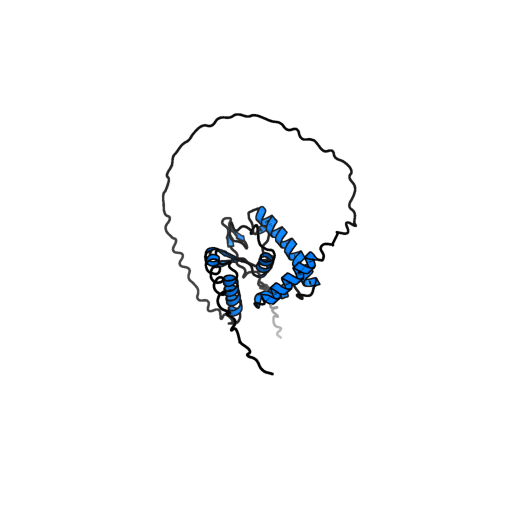OM 1524 C C . ILE A 1 199 ? -19.783 -23.033 22.739 1.00 43.41 199 ILE A C 1
ATOM 1526 O O . ILE A 1 199 ? -18.767 -23.635 23.084 1.00 43.41 199 ILE A O 1
ATOM 1530 N N . VAL A 1 200 ? -20.842 -23.648 22.222 1.00 42.12 200 VAL A N 1
ATOM 1531 C CA . VAL A 1 200 ? -20.801 -25.001 21.672 1.00 42.12 200 VAL A CA 1
ATOM 1532 C C . VAL A 1 200 ? -19.915 -24.927 20.432 1.00 42.12 200 VAL A C 1
ATOM 1534 O O . VAL A 1 200 ? -20.368 -24.534 19.360 1.00 42.12 200 VAL A O 1
ATOM 1537 N N . VAL A 1 201 ? -18.631 -25.245 20.598 1.00 46.72 201 VAL A N 1
ATOM 1538 C CA . VAL A 1 201 ? -17.733 -25.512 19.475 1.00 46.72 201 VAL A CA 1
ATOM 1539 C C . VAL A 1 201 ? -18.247 -26.794 18.833 1.00 46.72 201 VAL A C 1
ATOM 1541 O O . VAL A 1 201 ? -18.141 -27.876 19.407 1.00 46.72 201 VAL A O 1
ATOM 1544 N N . GLN A 1 202 ? -18.906 -26.649 17.688 1.00 38.28 202 GLN A N 1
ATOM 1545 C CA . GLN A 1 202 ? -19.152 -27.771 16.799 1.00 38.28 202 GLN A CA 1
ATOM 1546 C C . GLN A 1 202 ? -17.800 -28.142 16.186 1.00 38.28 202 GLN A C 1
ATOM 1548 O O . GLN A 1 202 ? -17.187 -27.339 15.485 1.00 38.28 202 GLN A O 1
ATOM 1553 N N . ASP A 1 203 ? -17.321 -29.333 16.537 1.00 42.06 203 ASP A N 1
ATOM 1554 C CA . ASP A 1 203 ? -16.217 -30.032 15.884 1.00 42.06 203 ASP A CA 1
ATOM 1555 C C . ASP A 1 203 ? -16.657 -30.344 14.443 1.00 42.06 203 ASP A C 1
ATOM 1557 O O . ASP A 1 203 ? -17.200 -31.408 14.143 1.00 42.06 203 ASP A O 1
ATOM 1561 N N . GLU A 1 204 ? -16.515 -29.364 13.553 1.00 46.91 204 GLU A N 1
ATOM 1562 C CA . GLU A 1 204 ? -16.582 -29.600 12.117 1.00 46.91 204 GLU A CA 1
ATOM 1563 C C . GLU A 1 204 ? -15.173 -29.947 11.641 1.00 46.91 204 GLU A C 1
ATOM 1565 O O . GLU A 1 204 ? -14.307 -29.095 11.435 1.00 46.91 204 GLU A O 1
ATOM 1570 N N . ASP A 1 205 ? -14.964 -31.257 11.537 1.00 46.81 205 ASP A N 1
ATOM 1571 C CA . ASP A 1 205 ? -13.818 -31.957 10.966 1.00 46.81 205 ASP A CA 1
ATOM 1572 C C . ASP A 1 205 ? -13.685 -31.585 9.472 1.00 46.81 205 ASP A C 1
ATOM 1574 O O . ASP A 1 205 ? -14.060 -32.325 8.559 1.00 46.81 205 ASP A O 1
ATOM 1578 N N . VAL A 1 206 ? -13.208 -30.367 9.197 1.00 49.91 206 VAL A N 1
ATOM 1579 C CA . VAL A 1 206 ? -12.861 -29.935 7.843 1.00 49.91 206 VAL A CA 1
ATOM 1580 C C . VAL A 1 206 ? -11.441 -30.402 7.573 1.00 49.91 206 VAL A C 1
ATOM 1582 O O . VAL A 1 206 ? -10.468 -29.842 8.080 1.00 49.91 206 VAL A O 1
ATOM 1585 N N . HIS A 1 207 ? -11.331 -31.438 6.744 1.00 46.25 207 HIS A N 1
ATOM 1586 C CA . HIS A 1 207 ? -10.098 -31.887 6.108 1.00 46.25 207 HIS A CA 1
ATOM 1587 C C . HIS A 1 207 ? -9.382 -30.713 5.410 1.00 46.25 207 HIS A C 1
ATOM 1589 O O . HIS A 1 207 ? -9.566 -30.457 4.220 1.00 46.25 207 HIS A O 1
ATOM 1595 N N . ALA A 1 208 ? -8.539 -29.997 6.156 1.00 43.94 208 ALA A N 1
ATOM 1596 C CA . ALA A 1 208 ? -7.672 -28.963 5.627 1.00 43.94 208 ALA A CA 1
ATOM 1597 C C . ALA A 1 208 ? -6.589 -29.622 4.768 1.00 43.94 208 ALA A C 1
ATOM 1599 O O . ALA A 1 208 ? -5.714 -30.348 5.247 1.00 43.94 208 ALA A O 1
ATOM 1600 N N . THR A 1 209 ? -6.657 -29.367 3.467 1.00 49.09 209 THR A N 1
ATOM 1601 C CA . THR A 1 209 ? -5.604 -29.684 2.508 1.00 49.09 209 THR A CA 1
ATOM 1602 C C . THR A 1 209 ? -4.278 -29.075 2.971 1.00 49.09 209 THR A C 1
ATOM 1604 O O . THR A 1 209 ? -4.096 -27.859 3.006 1.00 49.09 209 THR A O 1
ATOM 1607 N N . HIS A 1 210 ? -3.356 -29.964 3.327 1.00 49.56 210 HIS A N 1
ATOM 1608 C CA . HIS A 1 210 ? -2.053 -29.782 3.970 1.00 49.56 210 HIS A CA 1
ATOM 1609 C C . HIS A 1 210 ? -0.993 -29.078 3.081 1.00 49.56 210 HIS A C 1
ATOM 1611 O O . HIS A 1 210 ? 0.154 -29.521 3.005 1.00 49.56 210 HIS A O 1
ATOM 1617 N N . HIS A 1 211 ? -1.357 -28.008 2.357 1.00 48.97 211 HIS A N 1
ATOM 1618 C CA . HIS A 1 211 ? -0.439 -27.344 1.417 1.00 48.97 211 HIS A CA 1
ATOM 1619 C C . HIS A 1 211 ? -0.176 -25.842 1.659 1.00 48.97 211 HIS A C 1
ATOM 1621 O O . HIS A 1 211 ? 0.812 -25.336 1.126 1.00 48.97 211 HIS A O 1
ATOM 1627 N N . ASP A 1 212 ? -0.957 -25.152 2.504 1.00 48.91 212 ASP A N 1
ATOM 1628 C CA . ASP A 1 212 ? -0.859 -23.684 2.708 1.00 48.91 212 ASP A CA 1
ATOM 1629 C C . ASP A 1 212 ? -0.082 -23.250 3.976 1.00 48.91 212 ASP A C 1
ATOM 1631 O O . ASP A 1 212 ? 0.386 -22.116 4.106 1.00 48.91 212 ASP A O 1
ATOM 1635 N N . GLU A 1 213 ? 0.144 -24.173 4.914 1.00 50.56 213 GLU A N 1
ATOM 1636 C CA . GLU A 1 213 ? 0.850 -23.896 6.171 1.00 50.56 213 GLU A CA 1
ATOM 1637 C C . GLU A 1 213 ? 2.302 -23.367 6.039 1.00 50.56 213 GLU A C 1
ATOM 1639 O O . GLU A 1 213 ? 2.680 -22.481 6.820 1.00 50.56 213 GLU A O 1
ATOM 1644 N N . PRO A 1 214 ? 3.137 -23.803 5.065 1.00 54.56 214 PRO A N 1
ATOM 1645 C CA . PRO A 1 214 ? 4.521 -23.330 4.994 1.00 54.56 214 PRO A CA 1
ATOM 1646 C C . PRO A 1 214 ? 4.635 -21.853 4.588 1.00 54.56 214 PRO A C 1
ATOM 1648 O O . PRO A 1 214 ? 5.611 -21.196 4.959 1.00 54.56 214 PRO A O 1
ATOM 1651 N N . ILE A 1 215 ? 3.647 -21.306 3.870 1.00 50.09 215 ILE A N 1
ATOM 1652 C CA . ILE A 1 215 ? 3.634 -19.899 3.437 1.00 50.09 215 ILE A CA 1
ATOM 1653 C C . ILE A 1 215 ? 3.320 -18.993 4.632 1.00 50.09 215 ILE A C 1
ATOM 1655 O O . ILE A 1 215 ? 4.018 -18.006 4.875 1.00 50.09 215 ILE A O 1
ATOM 1659 N N . ARG A 1 216 ? 2.338 -19.377 5.458 1.00 57.97 216 ARG A N 1
AT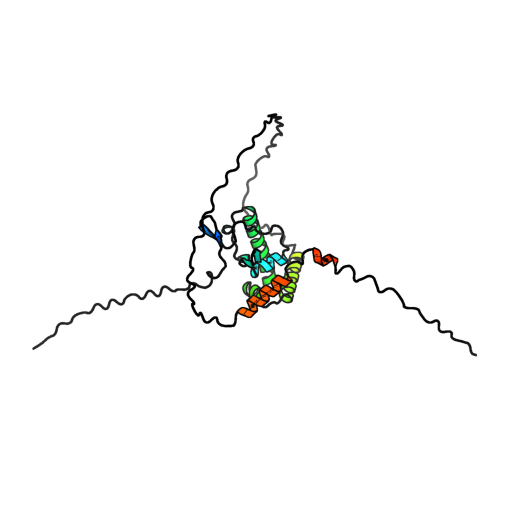OM 1660 C CA . ARG A 1 216 ? 1.970 -18.638 6.677 1.00 57.97 216 ARG A CA 1
ATOM 1661 C C . ARG A 1 216 ? 3.099 -18.637 7.708 1.00 57.97 216 ARG A C 1
ATOM 1663 O O . ARG A 1 216 ? 3.389 -17.591 8.288 1.00 57.97 216 ARG A O 1
ATOM 1670 N N . GLN A 1 217 ? 3.776 -19.771 7.914 1.00 64.06 217 GLN A N 1
ATOM 1671 C CA . GLN A 1 217 ? 4.914 -19.847 8.839 1.00 64.06 217 GLN A CA 1
ATOM 1672 C C . GLN A 1 217 ? 6.115 -19.024 8.355 1.00 64.06 217 GLN A C 1
ATOM 1674 O O . GLN A 1 217 ? 6.721 -18.311 9.157 1.00 64.06 217 GLN A O 1
ATOM 1679 N N . LYS A 1 218 ? 6.428 -19.053 7.051 1.00 61.31 218 LYS A N 1
ATOM 1680 C CA . LYS A 1 218 ? 7.486 -18.206 6.482 1.00 61.31 218 LYS A CA 1
ATOM 1681 C C . LYS A 1 218 ? 7.166 -16.726 6.632 1.00 61.31 218 LYS A C 1
ATOM 1683 O O . LYS A 1 218 ? 8.013 -15.996 7.127 1.00 61.31 218 LYS A O 1
ATOM 1688 N N . LYS A 1 219 ? 5.934 -16.306 6.329 1.00 62.47 219 LYS A N 1
ATOM 1689 C CA . LYS A 1 219 ? 5.484 -14.920 6.518 1.00 62.47 219 LYS A CA 1
ATOM 1690 C C . LYS A 1 219 ? 5.598 -14.471 7.982 1.00 62.47 219 LYS A C 1
ATOM 1692 O O . LYS A 1 219 ? 6.053 -13.364 8.247 1.00 62.47 219 LYS A O 1
ATOM 1697 N N . ARG A 1 220 ? 5.257 -15.336 8.950 1.00 67.69 220 ARG A N 1
ATOM 1698 C CA . ARG A 1 220 ? 5.416 -15.043 10.391 1.00 67.69 220 ARG A CA 1
ATOM 1699 C C . ARG A 1 220 ? 6.880 -14.937 10.815 1.00 67.69 220 ARG A C 1
ATOM 1701 O O . ARG A 1 220 ? 7.222 -14.002 11.531 1.00 67.69 220 ARG A O 1
ATOM 1708 N N . LYS A 1 221 ? 7.734 -15.866 10.375 1.00 71.44 221 LYS A N 1
ATOM 1709 C CA . LYS A 1 221 ? 9.176 -15.833 10.669 1.00 71.44 221 LYS A CA 1
ATOM 1710 C C . LYS A 1 221 ? 9.817 -14.571 10.099 1.00 71.44 221 LYS A C 1
ATOM 1712 O O . LYS A 1 221 ? 10.535 -13.869 10.798 1.00 71.44 221 LYS A O 1
ATOM 1717 N N . TRP A 1 222 ? 9.473 -14.262 8.861 1.00 65.69 222 TRP A N 1
ATOM 1718 C CA . TRP A 1 222 ? 9.966 -13.103 8.151 1.00 65.69 222 TRP A CA 1
ATOM 1719 C C . TRP A 1 222 ? 9.554 -11.779 8.813 1.00 65.69 222 TRP A C 1
ATOM 1721 O O . TRP A 1 222 ? 10.388 -10.910 9.052 1.00 65.69 222 TRP A O 1
ATOM 1731 N N . MET A 1 223 ? 8.289 -11.655 9.233 1.00 61.41 223 MET A N 1
ATOM 1732 C CA . MET A 1 223 ? 7.834 -10.471 9.972 1.00 61.41 223 MET A CA 1
ATOM 1733 C C . MET A 1 223 ? 8.462 -10.353 11.372 1.00 61.41 223 MET A C 1
ATOM 1735 O O . MET A 1 223 ? 8.682 -9.239 11.848 1.00 61.41 223 MET A O 1
ATOM 1739 N N . ALA A 1 224 ? 8.809 -11.471 12.019 1.00 67.81 224 ALA A N 1
ATOM 1740 C CA . ALA A 1 224 ? 9.557 -11.453 13.277 1.00 67.81 224 ALA A CA 1
ATOM 1741 C C . ALA A 1 224 ? 11.009 -10.973 13.088 1.00 67.81 224 ALA A C 1
ATOM 1743 O O . ALA A 1 224 ? 11.523 -10.257 13.943 1.00 67.81 224 ALA A O 1
ATOM 1744 N N . GLU A 1 225 ? 11.652 -11.309 11.965 1.00 63.03 225 GLU A N 1
ATOM 1745 C CA . GLU A 1 225 ? 13.006 -10.834 11.631 1.00 63.03 225 GLU A CA 1
ATOM 1746 C C . GLU A 1 225 ? 13.031 -9.358 11.192 1.00 63.03 225 GLU A C 1
ATOM 1748 O O . GLU A 1 225 ? 14.020 -8.668 11.438 1.00 63.03 225 GLU A O 1
ATOM 1753 N N . MET A 1 226 ? 11.938 -8.844 10.615 1.00 49.56 226 MET A N 1
ATOM 1754 C CA . MET A 1 226 ? 11.806 -7.432 10.219 1.00 49.56 226 MET A CA 1
ATOM 1755 C C . MET A 1 226 ? 11.293 -6.493 11.315 1.00 49.56 226 MET A C 1
ATOM 1757 O O . MET A 1 226 ? 11.293 -5.276 11.122 1.00 49.56 226 MET A O 1
ATOM 1761 N N . THR A 1 227 ? 10.869 -7.005 12.471 1.00 60.06 227 THR A N 1
ATOM 1762 C CA . THR A 1 227 ? 10.525 -6.126 13.594 1.00 60.06 227 THR A CA 1
ATOM 1763 C C . THR A 1 227 ? 11.819 -5.454 14.065 1.00 60.06 227 THR A C 1
ATOM 1765 O O . THR A 1 227 ? 12.737 -6.166 14.481 1.00 60.06 227 THR A O 1
ATOM 1768 N N . PRO A 1 228 ? 11.958 -4.115 13.985 1.00 46.53 228 PRO A N 1
ATOM 1769 C CA . PRO A 1 228 ? 13.205 -3.455 14.339 1.00 46.53 228 PRO A CA 1
ATOM 1770 C C . PRO A 1 228 ? 13.530 -3.795 15.790 1.00 46.53 228 PRO A C 1
ATOM 1772 O O . PRO A 1 228 ? 12.764 -3.463 16.697 1.00 46.53 228 PRO A O 1
ATOM 1775 N N . LEU A 1 229 ? 14.655 -4.489 15.994 1.00 44.81 229 LEU A N 1
ATOM 1776 C CA . LEU A 1 229 ? 15.183 -4.793 17.318 1.00 44.81 229 LEU A CA 1
ATOM 1777 C C . LEU A 1 229 ? 15.171 -3.501 18.131 1.00 44.81 229 LEU A C 1
ATOM 1779 O O . LEU A 1 229 ? 15.871 -2.539 17.797 1.00 44.81 229 LEU A O 1
ATOM 1783 N N . SER A 1 230 ? 14.331 -3.491 19.167 1.00 46.38 230 SER A N 1
ATOM 1784 C CA . SER A 1 230 ? 14.234 -2.417 20.144 1.00 46.38 230 SER A CA 1
ATOM 1785 C C . SER A 1 230 ? 15.638 -1.922 20.494 1.00 46.38 230 SER A C 1
ATOM 1787 O O . SER A 1 230 ? 16.557 -2.712 20.733 1.00 46.38 230 SER A O 1
ATOM 1789 N N . THR A 1 231 ? 15.795 -0.599 20.504 1.00 47.50 231 THR A N 1
ATOM 1790 C CA . THR A 1 231 ? 17.022 0.201 20.673 1.00 47.50 231 THR A CA 1
ATOM 1791 C C . THR A 1 231 ? 17.977 -0.274 21.785 1.00 47.50 231 THR A C 1
ATOM 1793 O O . THR A 1 231 ? 19.151 0.096 21.802 1.00 47.50 231 THR A O 1
ATOM 1796 N N . VAL A 1 232 ? 17.515 -1.134 22.692 1.00 49.22 232 VAL A N 1
ATOM 1797 C CA . VAL A 1 232 ? 18.292 -1.767 23.762 1.00 49.22 232 VAL A CA 1
ATOM 1798 C C . VAL A 1 232 ? 19.417 -2.682 23.241 1.00 49.22 232 VAL A C 1
ATOM 1800 O O . VAL A 1 232 ? 20.477 -2.739 23.866 1.00 49.22 232 VAL A O 1
ATOM 1803 N N . GLU A 1 233 ? 19.280 -3.341 22.084 1.00 49.19 233 GLU A N 1
ATOM 1804 C CA . GLU A 1 233 ? 20.291 -4.323 21.633 1.00 49.19 233 GLU A CA 1
ATOM 1805 C C . GLU A 1 233 ? 21.430 -3.742 20.780 1.00 49.19 233 GLU A C 1
ATOM 1807 O O . GLU A 1 233 ? 22.530 -4.306 20.720 1.00 49.19 233 GLU A O 1
ATOM 1812 N N . LYS A 1 234 ? 21.243 -2.547 20.204 1.00 47.19 234 LYS A N 1
ATOM 1813 C CA . LYS A 1 234 ? 22.275 -1.878 19.388 1.00 47.19 234 LYS A CA 1
ATOM 1814 C C . LYS A 1 234 ? 23.513 -1.481 20.209 1.00 47.19 234 LYS A C 1
ATOM 1816 O O . LYS A 1 234 ? 24.593 -1.292 19.653 1.00 47.19 234 LYS A O 1
ATOM 1821 N N . LYS A 1 235 ? 23.398 -1.437 21.544 1.00 46.31 235 LYS A N 1
ATOM 1822 C CA . LYS A 1 235 ? 24.500 -1.083 22.452 1.00 46.31 235 LYS A CA 1
ATOM 1823 C C . LYS A 1 235 ? 25.460 -2.236 22.776 1.00 46.31 235 LYS A C 1
ATOM 1825 O O . LYS A 1 235 ? 26.538 -1.971 23.297 1.00 46.31 235 LYS A O 1
ATOM 1830 N N . ARG A 1 236 ? 25.138 -3.496 22.441 1.00 53.34 236 ARG A N 1
ATOM 1831 C CA . ARG A 1 236 ? 26.027 -4.648 22.727 1.00 53.34 236 ARG A CA 1
ATOM 1832 C C . ARG A 1 236 ? 26.912 -5.085 21.556 1.00 53.34 236 ARG A C 1
ATOM 1834 O O . ARG A 1 236 ? 27.916 -5.747 21.794 1.00 53.34 236 ARG A O 1
ATOM 1841 N N . ARG A 1 237 ? 26.604 -4.698 20.310 1.00 49.88 237 ARG A N 1
ATOM 1842 C CA . ARG A 1 237 ? 27.464 -4.996 19.140 1.00 49.88 237 ARG A CA 1
ATOM 1843 C C . ARG A 1 237 ? 28.523 -3.933 18.839 1.00 49.88 237 ARG A C 1
ATOM 1845 O O . ARG A 1 237 ? 29.428 -4.203 18.060 1.00 49.88 237 ARG A O 1
ATOM 1852 N N . SER A 1 238 ? 28.461 -2.766 19.482 1.00 44.97 238 SER A N 1
ATOM 1853 C CA . SER A 1 238 ? 29.387 -1.651 19.226 1.00 44.97 238 SER A CA 1
ATOM 1854 C C . SER A 1 238 ? 30.656 -1.649 20.098 1.00 44.97 238 SER A C 1
ATOM 1856 O O . SER A 1 238 ? 31.362 -0.646 20.125 1.00 44.97 238 SER A O 1
ATOM 1858 N N . THR A 1 239 ? 30.964 -2.732 20.819 1.00 51.25 239 THR A N 1
ATOM 1859 C CA . THR A 1 239 ? 32.162 -2.821 21.685 1.00 51.25 239 THR A CA 1
ATOM 1860 C C . THR A 1 239 ? 33.138 -3.934 21.299 1.00 51.25 239 THR A C 1
ATOM 1862 O O . THR A 1 239 ? 34.046 -4.234 22.065 1.00 51.25 239 THR A O 1
ATOM 1865 N N . ARG A 1 240 ? 33.007 -4.544 20.112 1.00 47.41 240 ARG A N 1
ATOM 1866 C CA . ARG A 1 240 ? 33.894 -5.641 19.671 1.00 47.41 240 ARG A CA 1
ATOM 1867 C C . ARG A 1 240 ? 34.763 -5.308 18.455 1.00 47.41 240 ARG A C 1
ATOM 1869 O O . ARG A 1 240 ? 35.069 -6.194 17.668 1.00 47.41 240 ARG A O 1
ATOM 1876 N N . ILE A 1 241 ? 35.129 -4.038 18.288 1.00 51.34 241 ILE A N 1
ATOM 1877 C CA . ILE A 1 241 ? 36.067 -3.585 17.248 1.00 51.34 241 ILE A CA 1
ATOM 1878 C C . ILE A 1 241 ? 36.994 -2.521 17.853 1.00 51.34 241 ILE A C 1
ATOM 1880 O O . ILE A 1 241 ? 36.924 -1.359 17.490 1.00 51.34 241 ILE A O 1
ATOM 1884 N N . VAL A 1 242 ? 37.803 -2.898 18.843 1.00 52.75 242 VAL A N 1
ATOM 1885 C CA . VAL A 1 242 ? 38.998 -2.151 19.288 1.00 52.75 242 VAL A CA 1
ATOM 1886 C C . VAL A 1 242 ? 39.895 -3.119 20.066 1.00 52.75 242 VAL A C 1
ATOM 1888 O O . VAL A 1 242 ? 40.043 -2.983 21.268 1.00 52.75 242 VAL A O 1
ATOM 1891 N N . ASP A 1 243 ? 40.414 -4.158 19.406 1.00 48.44 243 ASP A N 1
ATOM 1892 C CA . ASP A 1 243 ?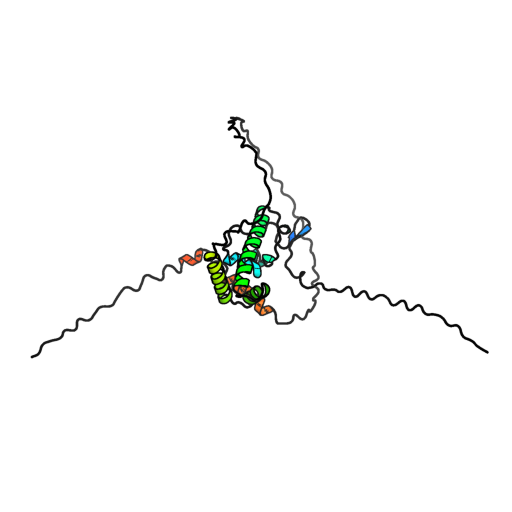 41.559 -4.931 19.926 1.00 48.44 243 ASP A CA 1
ATOM 1893 C C . ASP A 1 243 ? 42.188 -5.769 18.792 1.00 48.44 243 ASP A C 1
ATOM 1895 O O . ASP A 1 243 ? 41.948 -6.964 18.637 1.00 48.44 243 ASP A O 1
ATOM 1899 N N . SER A 1 244 ? 42.877 -5.100 17.866 1.00 46.81 244 SER A N 1
ATOM 1900 C CA . SER A 1 244 ? 43.767 -5.729 16.871 1.00 46.81 244 SER A CA 1
ATOM 1901 C C . SER A 1 244 ? 44.672 -4.659 16.274 1.00 46.81 244 SER A C 1
ATOM 1903 O O . SER A 1 244 ? 44.560 -4.281 15.111 1.00 46.81 244 SER A O 1
ATOM 1905 N N . ALA A 1 245 ? 45.527 -4.109 17.126 1.00 53.31 245 ALA A N 1
ATOM 1906 C CA . ALA A 1 245 ? 46.645 -3.275 16.721 1.00 53.31 245 ALA A CA 1
ATOM 1907 C C . ALA A 1 245 ? 47.791 -3.499 17.711 1.00 53.31 245 ALA A C 1
ATOM 1909 O O . ALA A 1 245 ? 48.171 -2.588 18.434 1.00 53.31 245 ALA A O 1
ATOM 1910 N N . ASP A 1 246 ? 48.299 -4.728 17.776 1.00 57.78 246 ASP A N 1
ATOM 1911 C CA . ASP A 1 246 ? 49.596 -4.994 18.388 1.00 57.78 246 ASP A CA 1
ATOM 1912 C C . ASP A 1 246 ? 50.273 -6.178 17.682 1.00 57.78 246 ASP A C 1
ATOM 1914 O O . ASP A 1 246 ? 49.614 -7.125 17.260 1.00 57.78 246 ASP A O 1
ATOM 1918 N N . GLU A 1 247 ? 51.591 -6.065 17.531 1.00 53.94 247 GLU A N 1
ATOM 1919 C CA . GLU A 1 247 ? 52.530 -7.063 17.003 1.00 53.94 247 GLU A CA 1
ATOM 1920 C C . GLU A 1 247 ? 52.540 -7.351 15.490 1.00 53.94 247 GLU A C 1
ATOM 1922 O O . GLU A 1 247 ? 52.130 -8.406 15.017 1.00 53.94 247 GLU A O 1
ATOM 1927 N N . GLN A 1 248 ? 53.250 -6.497 14.740 1.00 53.69 248 GLN A N 1
ATOM 1928 C CA . GLN A 1 248 ? 54.232 -7.008 13.770 1.00 53.69 248 GLN A CA 1
ATOM 1929 C C . GLN A 1 248 ? 55.594 -6.337 13.975 1.00 53.69 248 GLN A C 1
ATOM 1931 O O . GLN A 1 248 ? 55.943 -5.318 13.382 1.00 53.69 248 GLN A O 1
ATOM 1936 N N . ARG A 1 249 ? 56.366 -6.955 14.873 1.00 50.69 249 ARG A N 1
ATOM 1937 C CA . ARG A 1 249 ? 57.799 -6.753 15.093 1.00 50.69 249 ARG A CA 1
ATOM 1938 C C . ARG A 1 249 ? 58.561 -7.357 13.904 1.00 50.69 249 ARG A C 1
ATOM 1940 O O . ARG A 1 249 ? 58.519 -8.566 13.696 1.00 50.69 249 ARG A O 1
ATOM 1947 N N . LEU A 1 250 ? 59.262 -6.530 13.132 1.00 61.53 250 LEU A N 1
ATOM 1948 C CA . LEU A 1 250 ? 60.160 -6.984 12.062 1.00 61.53 250 LEU A CA 1
ATOM 1949 C C . LEU A 1 250 ? 61.472 -7.544 12.653 1.00 61.53 250 LEU A C 1
ATOM 1951 O O . LEU A 1 250 ? 62.044 -6.903 13.541 1.00 61.53 250 LEU A O 1
ATOM 1955 N N . PRO A 1 251 ? 62.000 -8.685 12.167 1.00 60.31 251 PRO A N 1
ATOM 1956 C CA . PRO A 1 251 ? 63.340 -9.135 12.514 1.00 60.31 251 PRO A CA 1
ATOM 1957 C C . PRO A 1 251 ? 64.400 -8.411 11.669 1.00 60.31 251 PRO A C 1
ATOM 1959 O O . PRO A 1 251 ? 64.359 -8.408 10.440 1.00 60.31 251 PRO A O 1
ATOM 1962 N N . VAL A 1 252 ? 65.379 -7.823 12.357 1.00 59.59 252 VAL A N 1
ATOM 1963 C CA . VAL A 1 252 ? 66.629 -7.314 11.783 1.00 59.59 252 VAL A CA 1
ATOM 1964 C C . VAL A 1 252 ? 67.483 -8.516 11.383 1.00 59.59 252 VAL A C 1
ATOM 1966 O O . VAL A 1 252 ? 68.024 -9.205 12.245 1.00 59.59 252 VAL A O 1
ATOM 1969 N N . VAL A 1 253 ? 67.594 -8.785 10.083 1.00 64.44 253 VAL A N 1
ATOM 1970 C CA . VAL A 1 253 ? 68.569 -9.743 9.546 1.00 64.44 253 VAL A CA 1
ATOM 1971 C C . VAL A 1 253 ? 69.842 -8.975 9.212 1.00 64.44 253 VAL A C 1
ATOM 1973 O O . VAL A 1 253 ? 69.861 -8.138 8.313 1.00 64.44 253 VAL A O 1
ATOM 1976 N N . ALA A 1 254 ? 70.890 -9.241 9.986 1.00 59.97 254 ALA A N 1
ATOM 1977 C CA . ALA A 1 254 ? 72.250 -8.831 9.684 1.00 59.97 254 ALA A CA 1
ATOM 1978 C C . ALA A 1 254 ? 72.776 -9.666 8.508 1.00 59.97 254 ALA 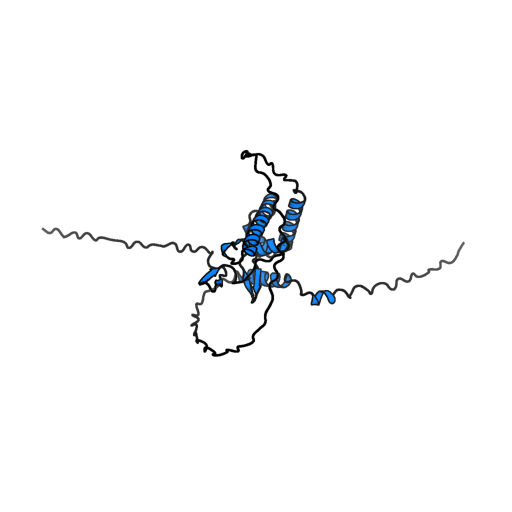A C 1
ATOM 1980 O O . ALA A 1 254 ? 72.785 -10.893 8.579 1.00 59.97 254 ALA A O 1
ATOM 1981 N N . THR A 1 255 ? 73.235 -9.007 7.448 1.00 62.59 255 THR A N 1
ATOM 1982 C CA . THR A 1 255 ? 74.099 -9.618 6.434 1.00 62.59 255 THR A CA 1
ATOM 1983 C C . THR A 1 255 ? 75.514 -9.099 6.629 1.00 62.59 255 THR A C 1
ATOM 1985 O O . THR A 1 255 ? 75.794 -7.919 6.424 1.00 62.59 255 THR A O 1
ATOM 1988 N N . THR A 1 256 ? 76.360 -10.011 7.094 1.00 67.31 256 THR A N 1
ATOM 1989 C CA . THR A 1 256 ? 77.818 -9.956 7.145 1.00 67.31 256 THR A CA 1
ATOM 1990 C C . THR A 1 256 ? 78.444 -9.924 5.747 1.00 67.31 256 THR A C 1
ATOM 1992 O O . THR A 1 256 ? 77.831 -10.341 4.767 1.00 67.31 256 THR A O 1
ATOM 1995 N N . GLU A 1 257 ? 79.670 -9.403 5.728 1.00 63.62 257 GLU A N 1
ATOM 1996 C CA . GLU A 1 257 ? 80.682 -9.314 4.664 1.00 63.62 257 GLU A CA 1
ATOM 1997 C C . GLU A 1 257 ? 80.812 -10.544 3.743 1.00 63.62 257 GLU A C 1
ATOM 1999 O O . GLU A 1 257 ? 80.527 -11.655 4.176 1.00 63.62 257 GLU A O 1
ATOM 2004 N N . GLU A 1 258 ? 81.335 -10.354 2.519 1.00 57.81 258 GLU A N 1
ATOM 2005 C CA . GLU A 1 258 ? 82.663 -10.872 2.107 1.00 57.81 258 GLU A CA 1
ATOM 2006 C C . GLU A 1 258 ? 82.976 -10.555 0.621 1.00 57.81 258 GLU A C 1
ATOM 2008 O O . GLU A 1 258 ? 82.132 -10.751 -0.256 1.00 57.81 258 GLU A O 1
ATOM 2013 N N . THR A 1 259 ? 84.248 -10.205 0.372 1.00 58.16 259 THR A N 1
ATOM 2014 C CA . THR A 1 259 ? 85.024 -10.120 -0.895 1.00 58.16 259 THR A CA 1
ATOM 2015 C C . THR A 1 259 ? 85.245 -8.745 -1.521 1.00 58.16 259 THR A C 1
ATOM 2017 O O . THR A 1 259 ? 84.308 -8.169 -2.115 1.00 58.16 259 THR A O 1
#

Foldseek 3Di:
DDDDDDDDDPPPDPPPPPPPPPVPDPPPQDWEQDPVRDIAQDYAPDAADPDDDLLVLLLLQQLADQDPPRDGGHRLVPHALVRDPDPVRNVVSVVSNVVNVLLQVLLCVVPLDVDPVRVSVCVLVPPPVSSVVSNVVSVVCCVVVVPPPDPPPDDDDDDDDDDDDPDDDDDDDDDDDDDDDDDDDDDDDDDDDDDPPPPPPDPPPPPPDPDCVVSVVSSVVVVVVPPPDPPVVVVPVVPPPPPDPDDDDDDDDDDDDDD

Radius of gyration: 34.53 Å; chains: 1; bounding box: 151×94×72 Å